Protein AF-A0A4S3JXC4-F1 (afdb_monomer_lite)

Sequence (299 aa):
MAKKTHLLEGNIPDFHPHHIRGPTFRNLLNSYRATVEAAARRKATERIARSSSATSRKTEKPKLTPPSQNKRDCDAEQKVESEVKEFLHLDELRYSSLPDLVKERTASGGAGCGFLEKEELIRLMEWKLATVARDDEADEFPKSTLEKLSRPLRGVGPATASLLLSVGTGSQDPKQEVPFYSDDTFLWLCMEVYPRPRDLMGQETGGKDTIKKNRHSDIFKPNGEINVKYNMQEYRMLWNAVKELQTRLNSAELSDKAVSCADIEKVAFVLRHIDLSGYNEQGESNGSSSRKRKRKDII

Foldseek 3Di:
DDDPDPDDPPPQADLALVPGAPVNLVLLLVLLVQLLLLVLLVVLLVVVVVVVVVVVVPDPDDDDDDDDPVVVVVVSVVSSVVSSVVSVVLVCLLQPVLLVQQVVCLVPPPVSGRDDDPVSQVSLPVVNDDDDDDDDDDDDDPPVQLCVQPPPGPRGFSQNSQSVQQSNPVNDPLSSHGAHPDPLLLCVQVLVDFDHSCVVVVDDPPPPPPPPPPSCVVQAPPVRHGPDPSDPVSSVSSRVRLNVSQCVNQVVDPDPDGDHSVSSVSSSSCRVRVVSSCSVVVVCPVPDDDDDPDDDDDD

Structure (mmCIF, N/CA/C/O backbone):
data_AF-A0A4S3JXC4-F1
#
_entry.id   AF-A0A4S3JXC4-F1
#
loop_
_atom_site.group_PDB
_atom_site.id
_atom_site.type_symbol
_atom_site.label_atom_id
_atom_site.label_alt_id
_atom_site.label_comp_id
_atom_site.label_asym_id
_atom_site.label_entity_id
_atom_site.label_seq_id
_atom_site.pdbx_PDB_ins_code
_atom_site.Cartn_x
_atom_site.Cartn_y
_atom_site.Cartn_z
_atom_site.occupancy
_atom_site.B_iso_or_equiv
_atom_site.auth_seq_id
_atom_site.auth_comp_id
_atom_site.auth_asym_id
_atom_site.auth_atom_id
_atom_site.pdbx_PDB_model_num
ATOM 1 N N . MET A 1 1 ? 8.584 -46.219 -30.261 1.00 35.09 1 MET A N 1
ATOM 2 C CA . MET A 1 1 ? 8.858 -44.998 -29.468 1.00 35.09 1 MET A CA 1
ATOM 3 C C . MET A 1 1 ? 7.578 -44.178 -29.410 1.00 35.09 1 MET A C 1
ATOM 5 O O . MET A 1 1 ? 7.068 -43.828 -30.467 1.00 35.09 1 MET A O 1
ATOM 9 N N . ALA A 1 2 ? 7.009 -43.941 -28.226 1.00 31.17 2 ALA A N 1
ATOM 10 C CA . ALA A 1 2 ? 5.749 -43.205 -28.102 1.00 31.17 2 ALA A CA 1
ATOM 11 C C . ALA A 1 2 ? 5.997 -41.688 -28.108 1.00 31.17 2 ALA A C 1
ATOM 13 O O . ALA A 1 2 ? 6.810 -41.192 -27.329 1.00 31.17 2 ALA A O 1
ATOM 14 N N . LYS A 1 3 ? 5.279 -40.946 -28.960 1.00 35.97 3 LYS A N 1
ATOM 15 C CA . LYS A 1 3 ? 5.249 -39.478 -28.907 1.00 35.97 3 LYS A CA 1
ATOM 16 C C . LYS A 1 3 ? 4.493 -39.068 -27.640 1.00 35.97 3 LYS A C 1
ATOM 18 O O . LYS A 1 3 ? 3.269 -39.173 -27.610 1.00 35.97 3 LYS A O 1
ATOM 23 N N . LYS A 1 4 ? 5.200 -38.641 -26.588 1.00 36.47 4 LYS A N 1
ATOM 24 C CA . LYS A 1 4 ? 4.559 -38.147 -25.361 1.00 36.47 4 LYS A CA 1
ATOM 25 C C . LYS A 1 4 ? 3.849 -36.830 -25.689 1.00 36.47 4 LYS A C 1
ATOM 27 O O . LYS A 1 4 ? 4.497 -35.833 -25.987 1.00 36.47 4 LYS A O 1
ATOM 32 N N . THR A 1 5 ? 2.521 -36.860 -25.698 1.00 34.31 5 THR A N 1
ATOM 33 C CA . THR A 1 5 ? 1.666 -35.721 -26.050 1.00 34.31 5 THR A CA 1
ATOM 34 C C . THR A 1 5 ? 1.894 -34.559 -25.090 1.00 34.31 5 THR A C 1
ATOM 36 O O . THR A 1 5 ? 1.674 -34.709 -23.888 1.00 34.31 5 THR A O 1
ATOM 39 N N . HIS A 1 6 ? 2.302 -33.404 -25.619 1.00 32.66 6 HIS A N 1
ATOM 40 C CA . HIS A 1 6 ? 2.516 -32.181 -24.843 1.00 32.66 6 HIS A CA 1
ATOM 41 C C . HIS A 1 6 ? 1.168 -31.493 -24.564 1.00 32.66 6 HIS A C 1
ATOM 43 O O . HIS A 1 6 ? 0.810 -30.498 -25.187 1.00 32.66 6 HIS A O 1
ATOM 49 N N . LEU A 1 7 ? 0.384 -32.089 -23.666 1.00 33.97 7 LEU A N 1
ATOM 50 C CA . LEU A 1 7 ? -0.915 -31.595 -23.219 1.00 33.97 7 LEU A CA 1
ATOM 51 C C . LEU A 1 7 ? -0.859 -31.296 -21.718 1.00 33.97 7 LEU A C 1
ATOM 53 O O . LEU A 1 7 ? -0.348 -32.107 -20.951 1.00 33.97 7 LEU A O 1
ATOM 57 N N . LEU A 1 8 ? -1.466 -30.170 -21.330 1.00 41.44 8 LEU A N 1
ATOM 58 C CA . LEU A 1 8 ? -1.695 -29.729 -19.947 1.00 41.44 8 LEU A CA 1
ATOM 59 C C . LEU A 1 8 ? -0.452 -29.296 -19.141 1.00 41.44 8 LEU A C 1
ATOM 61 O O . LEU A 1 8 ? -0.209 -29.791 -18.046 1.00 41.44 8 LEU A O 1
ATOM 65 N N . GLU A 1 9 ? 0.226 -28.247 -19.608 1.00 40.12 9 GLU A N 1
ATOM 66 C CA . GLU A 1 9 ? 0.745 -27.217 -18.693 1.00 40.12 9 GLU A CA 1
ATOM 67 C C . GLU A 1 9 ? -0.020 -25.914 -18.955 1.00 40.12 9 GLU A C 1
ATOM 69 O O . GLU A 1 9 ? 0.346 -25.106 -19.807 1.00 40.12 9 GLU A O 1
ATOM 74 N N . GLY A 1 10 ? -1.135 -25.723 -18.241 1.00 47.50 10 GLY A N 1
ATOM 75 C CA . GLY A 1 10 ? -1.723 -24.389 -18.107 1.00 47.50 10 GLY A CA 1
ATOM 76 C C . GLY A 1 10 ? -0.720 -23.509 -17.364 1.00 47.50 10 GLY A C 1
ATOM 77 O O . GLY A 1 10 ? -0.165 -23.960 -16.367 1.00 47.50 10 GLY A O 1
ATOM 78 N N . ASN A 1 11 ? -0.437 -22.304 -17.869 1.00 62.25 11 ASN A N 1
ATOM 79 C CA . ASN A 1 11 ? 0.692 -21.482 -17.418 1.00 62.25 11 ASN A CA 1
ATOM 80 C C . ASN A 1 11 ? 0.570 -21.098 -15.930 1.00 62.25 11 ASN A C 1
ATOM 82 O O . ASN A 1 11 ? -0.048 -20.089 -15.584 1.00 62.25 11 ASN A O 1
ATOM 86 N N . ILE A 1 12 ? 1.186 -21.912 -15.070 1.00 69.12 12 ILE A N 1
ATOM 87 C CA . ILE A 1 12 ? 1.196 -21.754 -13.618 1.00 69.12 12 ILE A CA 1
ATOM 88 C C . ILE A 1 12 ? 1.861 -20.406 -13.274 1.00 69.12 12 ILE A C 1
ATOM 90 O O . ILE A 1 12 ? 3.005 -20.182 -13.678 1.00 69.12 12 ILE A O 1
ATOM 94 N N . PRO A 1 13 ? 1.178 -19.488 -12.565 1.00 80.50 13 PRO A N 1
ATOM 95 C CA . PRO A 1 13 ? 1.718 -18.161 -12.294 1.00 80.50 13 PRO A CA 1
ATOM 96 C C . PRO A 1 13 ? 2.823 -18.222 -11.232 1.00 80.50 13 PRO A C 1
ATOM 98 O O . PRO A 1 13 ? 2.579 -18.643 -10.105 1.00 80.50 13 PRO A O 1
ATOM 101 N N . ASP A 1 14 ? 4.033 -17.774 -11.573 1.00 88.00 14 ASP A N 1
ATOM 102 C CA . ASP A 1 14 ? 5.083 -17.525 -10.581 1.00 88.00 14 ASP A CA 1
ATOM 103 C C . ASP A 1 14 ? 4.914 -16.117 -9.984 1.00 88.00 14 ASP A C 1
ATOM 105 O O . ASP A 1 14 ? 4.813 -15.122 -10.710 1.00 88.00 14 ASP A O 1
ATOM 109 N N . PHE A 1 15 ? 4.879 -16.051 -8.654 1.00 91.50 15 PHE A N 1
ATOM 110 C CA . PHE A 1 15 ? 4.729 -14.827 -7.868 1.00 91.50 15 PHE A CA 1
ATOM 111 C C . PHE A 1 15 ? 6.044 -14.377 -7.204 1.00 91.50 15 PHE A C 1
ATOM 113 O O . PHE A 1 15 ? 6.052 -13.380 -6.482 1.00 91.50 15 PHE A O 1
ATOM 120 N N . HIS A 1 16 ? 7.163 -15.071 -7.442 1.00 90.62 16 HIS A N 1
ATOM 121 C CA . HIS A 1 16 ? 8.476 -14.688 -6.919 1.00 90.62 16 HIS A CA 1
ATOM 122 C C . HIS A 1 16 ? 8.876 -13.282 -7.410 1.00 90.62 16 HIS A C 1
ATOM 124 O O . HIS A 1 16 ? 8.842 -13.040 -8.621 1.00 90.62 16 HIS A O 1
ATOM 130 N N . PRO A 1 17 ? 9.324 -12.363 -6.527 1.00 90.94 17 PRO A N 1
ATOM 131 C CA . PRO A 1 17 ? 9.681 -10.987 -6.895 1.00 90.94 17 PRO A CA 1
ATOM 132 C C . PRO A 1 17 ? 10.579 -10.810 -8.134 1.00 90.94 17 PRO A C 1
ATOM 134 O O . PRO A 1 17 ? 10.331 -9.906 -8.931 1.00 90.94 17 PRO A O 1
ATOM 137 N N . HIS A 1 18 ? 11.568 -11.680 -8.369 1.00 90.00 18 HIS A N 1
ATOM 138 C CA . HIS A 1 18 ? 12.441 -11.580 -9.550 1.00 90.00 18 HIS A CA 1
ATOM 139 C C . HIS A 1 18 ? 11.854 -12.238 -10.819 1.00 90.00 18 HIS A C 1
ATOM 141 O O . HIS A 1 18 ? 12.262 -11.888 -11.924 1.00 90.00 18 HIS A O 1
ATOM 147 N N . HIS A 1 19 ? 10.886 -13.158 -10.695 1.00 89.88 19 HIS A N 1
ATOM 148 C CA . HIS A 1 19 ? 10.321 -13.913 -11.828 1.00 89.88 19 HIS A CA 1
ATOM 149 C C . HIS A 1 19 ? 8.940 -13.431 -12.284 1.00 89.88 19 HIS A C 1
ATOM 151 O O . HIS A 1 19 ? 8.568 -13.671 -13.437 1.00 89.88 19 HIS A O 1
ATOM 157 N N . ILE A 1 20 ? 8.172 -12.772 -11.406 1.00 91.31 20 ILE A N 1
ATOM 158 C CA . ILE A 1 20 ? 6.806 -12.338 -11.712 1.00 91.31 20 ILE A CA 1
ATOM 159 C C . ILE A 1 20 ? 6.795 -11.478 -12.983 1.00 91.31 20 ILE A C 1
ATOM 161 O O . ILE A 1 20 ? 7.540 -10.498 -13.115 1.00 91.31 20 ILE A O 1
ATOM 165 N N . ARG A 1 21 ? 5.971 -11.889 -13.949 1.00 90.19 21 ARG A N 1
ATOM 166 C CA . ARG A 1 21 ? 5.847 -11.250 -15.264 1.00 90.19 21 ARG A CA 1
ATOM 167 C C . ARG A 1 21 ? 4.760 -10.179 -15.217 1.00 90.19 21 ARG A C 1
ATOM 169 O O . ARG A 1 21 ? 3.767 -10.343 -14.509 1.00 90.19 21 ARG A O 1
ATOM 176 N N . GLY A 1 22 ? 4.905 -9.120 -16.006 1.00 89.00 22 GLY A N 1
ATOM 177 C CA . GLY A 1 22 ? 3.942 -8.016 -16.035 1.00 89.00 22 GLY A CA 1
ATOM 178 C C . GLY A 1 22 ? 2.483 -8.399 -16.348 1.00 89.00 22 GLY A C 1
ATOM 179 O O . GLY A 1 22 ? 1.590 -7.808 -15.740 1.00 89.00 22 GLY A O 1
ATOM 180 N N . PRO A 1 23 ? 2.169 -9.431 -17.163 1.00 88.94 23 PRO A N 1
ATOM 181 C CA . PRO A 1 23 ? 0.795 -9.925 -17.296 1.00 88.94 23 PRO A CA 1
ATOM 182 C C . PRO A 1 23 ? 0.251 -10.536 -15.993 1.00 88.94 23 PRO A C 1
ATOM 184 O O . PRO A 1 23 ? -0.866 -10.231 -15.584 1.00 88.94 23 PRO A O 1
ATOM 187 N N . THR A 1 24 ? 1.058 -11.333 -15.283 1.00 90.62 24 THR A N 1
ATOM 188 C CA . THR A 1 24 ? 0.709 -11.887 -13.960 1.00 90.62 24 THR A CA 1
ATOM 189 C C . THR A 1 24 ? 0.484 -10.766 -12.943 1.00 90.62 24 THR A C 1
ATOM 191 O O . THR A 1 24 ? -0.511 -10.787 -12.219 1.00 90.62 24 THR A O 1
ATOM 194 N N . PHE A 1 25 ? 1.371 -9.766 -12.938 1.00 93.00 25 PHE A N 1
ATOM 195 C CA . PHE A 1 25 ? 1.298 -8.581 -12.083 1.00 93.00 25 PHE A CA 1
ATOM 196 C C . PHE A 1 25 ? 0.029 -7.750 -12.349 1.00 93.00 25 PHE A C 1
ATOM 198 O O . PHE A 1 25 ? -0.700 -7.446 -11.407 1.00 93.00 25 PHE A O 1
ATOM 205 N N . ARG A 1 26 ? -0.302 -7.452 -13.617 1.00 91.69 26 ARG A N 1
ATOM 206 C CA . ARG A 1 26 ? -1.547 -6.746 -13.981 1.00 91.69 26 ARG A CA 1
ATOM 207 C C . ARG A 1 26 ? -2.799 -7.519 -13.575 1.00 91.69 26 ARG A C 1
ATOM 209 O O . ARG A 1 26 ? -3.730 -6.912 -13.064 1.00 91.69 26 ARG A O 1
ATOM 216 N N . ASN A 1 27 ? -2.828 -8.841 -13.742 1.00 91.56 27 ASN A N 1
ATOM 217 C CA . ASN A 1 27 ? -3.993 -9.643 -13.349 1.00 91.56 27 ASN A CA 1
ATOM 218 C C . ASN A 1 27 ? -4.225 -9.615 -11.822 1.00 91.56 27 ASN A C 1
ATOM 220 O O . ASN A 1 27 ? -5.371 -9.552 -11.370 1.00 91.56 27 ASN A O 1
ATOM 224 N N . LEU A 1 28 ? -3.150 -9.604 -11.023 1.00 93.25 28 LEU A N 1
ATOM 225 C CA . LEU A 1 28 ? -3.238 -9.405 -9.570 1.00 93.25 28 LEU A CA 1
ATOM 226 C C . LEU A 1 28 ? -3.723 -7.986 -9.244 1.00 93.25 28 LEU A C 1
ATOM 228 O O . LEU A 1 28 ? -4.665 -7.829 -8.472 1.00 93.25 28 LEU A O 1
ATOM 232 N N . LEU A 1 29 ? -3.152 -6.961 -9.885 1.00 93.19 29 LEU A N 1
ATOM 233 C CA . LEU A 1 29 ? -3.538 -5.557 -9.702 1.00 93.19 29 LEU A CA 1
ATOM 234 C C . LEU A 1 29 ? -5.020 -5.309 -10.040 1.00 93.19 29 LEU A C 1
ATOM 236 O O . LEU A 1 29 ? -5.712 -4.621 -9.295 1.00 93.19 29 LEU A O 1
ATOM 240 N N . ASN A 1 30 ? -5.538 -5.932 -11.101 1.00 93.31 30 ASN A N 1
ATOM 241 C CA . ASN A 1 30 ? -6.957 -5.878 -11.471 1.00 93.31 30 ASN A CA 1
ATOM 242 C C . ASN A 1 30 ? -7.867 -6.526 -10.410 1.00 93.31 30 ASN A C 1
ATOM 244 O O . ASN A 1 30 ? -8.996 -6.082 -10.209 1.00 93.31 30 ASN A O 1
ATOM 248 N N . SER A 1 31 ? -7.371 -7.538 -9.691 1.00 93.06 31 SER A N 1
ATOM 249 C CA . SER A 1 31 ? -8.102 -8.200 -8.599 1.00 93.06 31 SER A CA 1
ATOM 250 C C . SER A 1 31 ? -8.105 -7.383 -7.293 1.00 93.06 31 SER A C 1
ATOM 252 O O . SER A 1 31 ? -8.845 -7.716 -6.365 1.00 93.06 31 SER A O 1
ATOM 254 N N . TYR A 1 32 ? -7.326 -6.295 -7.203 1.00 94.06 32 TYR A N 1
ATOM 255 C CA . TYR A 1 32 ? -7.153 -5.503 -5.978 1.00 94.06 32 TYR A CA 1
ATOM 256 C C . TYR A 1 32 ? -8.473 -5.025 -5.364 1.00 94.06 32 TYR A C 1
ATOM 258 O O . TYR A 1 32 ? -8.739 -5.320 -4.201 1.00 94.06 32 TYR A O 1
ATOM 266 N N . ARG A 1 33 ? -9.336 -4.355 -6.143 1.00 92.25 33 ARG A N 1
ATOM 267 C CA . ARG A 1 33 ? -10.588 -3.763 -5.631 1.00 92.25 33 ARG A CA 1
ATOM 268 C C . ARG A 1 33 ? -11.511 -4.810 -4.995 1.00 92.25 33 ARG A C 1
ATOM 270 O O . ARG A 1 33 ? -12.007 -4.594 -3.893 1.00 92.25 33 ARG A O 1
ATOM 277 N N . ALA A 1 34 ? -11.686 -5.955 -5.658 1.00 93.00 34 ALA A N 1
ATOM 278 C CA . ALA A 1 34 ? -12.479 -7.070 -5.137 1.00 93.00 34 ALA A CA 1
ATOM 279 C C . ALA A 1 34 ? -11.844 -7.679 -3.874 1.00 93.00 34 ALA A C 1
ATOM 281 O O . ALA A 1 34 ? -12.541 -7.956 -2.899 1.00 93.00 34 ALA A O 1
ATOM 282 N N . THR A 1 35 ? -10.513 -7.814 -3.858 1.00 92.94 35 THR A N 1
ATOM 283 C CA . THR A 1 35 ? -9.772 -8.336 -2.700 1.00 92.94 35 THR A CA 1
ATOM 284 C C . THR A 1 35 ? -9.920 -7.432 -1.473 1.00 92.94 35 THR A C 1
ATOM 286 O O . THR A 1 35 ? -10.142 -7.929 -0.370 1.00 92.94 35 THR A O 1
ATOM 289 N N . VAL A 1 36 ? -9.828 -6.108 -1.650 1.00 92.00 36 VAL A N 1
ATOM 290 C CA . VAL A 1 36 ? -10.012 -5.123 -0.570 1.00 92.00 36 VAL A CA 1
ATOM 291 C C . VAL A 1 36 ? -11.427 -5.187 -0.007 1.00 92.00 36 VAL A C 1
ATOM 293 O O . VAL A 1 36 ? -11.591 -5.269 1.210 1.00 92.00 36 VAL A O 1
ATOM 296 N N . GLU A 1 37 ? -12.447 -5.205 -0.868 1.00 91.12 37 GLU A N 1
ATOM 297 C CA . GLU A 1 37 ? -13.840 -5.300 -0.429 1.00 91.12 37 GLU A CA 1
ATOM 298 C C . GLU A 1 37 ? -14.099 -6.602 0.347 1.00 91.12 37 GLU A C 1
ATOM 300 O O . GLU A 1 37 ? -14.643 -6.570 1.453 1.00 91.12 37 GLU A O 1
ATOM 305 N N . ALA A 1 38 ? -13.648 -7.747 -0.174 1.00 91.19 38 ALA A N 1
ATOM 306 C CA . ALA A 1 38 ? -13.790 -9.038 0.493 1.00 91.19 38 ALA A CA 1
ATOM 307 C C . ALA A 1 38 ? -13.037 -9.089 1.839 1.00 91.19 38 ALA A C 1
ATOM 309 O O . ALA A 1 38 ? -13.571 -9.595 2.832 1.00 91.19 38 ALA A O 1
ATOM 310 N N . ALA A 1 39 ? -11.827 -8.522 1.914 1.00 90.69 39 ALA A N 1
ATOM 311 C CA . ALA A 1 39 ? -11.046 -8.439 3.149 1.00 90.69 39 ALA A CA 1
ATOM 312 C C . ALA A 1 39 ? -11.709 -7.525 4.195 1.00 90.69 39 ALA A C 1
ATOM 314 O O . ALA A 1 39 ? -11.766 -7.881 5.377 1.00 90.69 39 ALA A O 1
ATOM 315 N N . ALA A 1 40 ? -12.269 -6.388 3.771 1.00 88.56 40 ALA A N 1
ATOM 316 C CA . ALA A 1 40 ? -13.043 -5.497 4.630 1.00 88.56 40 ALA A CA 1
ATOM 317 C C . ALA A 1 40 ? -14.320 -6.188 5.145 1.00 88.56 40 ALA A C 1
ATOM 319 O O . ALA A 1 40 ? -14.560 -6.194 6.356 1.00 88.56 40 ALA A O 1
ATOM 320 N N . ARG A 1 41 ? -15.082 -6.860 4.264 1.00 88.06 41 ARG A N 1
ATOM 321 C CA . ARG A 1 41 ? -16.286 -7.637 4.622 1.00 88.06 41 ARG A CA 1
ATOM 322 C C . ARG A 1 41 ? -15.960 -8.729 5.647 1.00 88.06 41 ARG A C 1
ATOM 324 O O . ARG A 1 41 ? -16.652 -8.827 6.665 1.00 88.06 41 ARG A O 1
ATOM 331 N N . ARG A 1 42 ? -14.872 -9.491 5.450 1.00 88.88 42 ARG A N 1
ATOM 332 C CA . ARG A 1 42 ? -14.376 -10.491 6.421 1.00 88.88 42 ARG A CA 1
ATOM 333 C C . ARG A 1 42 ? -14.071 -9.848 7.779 1.00 88.88 42 ARG A C 1
ATOM 335 O O . ARG A 1 42 ? -14.623 -10.265 8.797 1.00 88.88 42 ARG A O 1
ATOM 342 N N . LYS A 1 43 ? -13.260 -8.787 7.794 1.00 86.88 43 LYS A N 1
ATOM 343 C CA . LYS A 1 43 ? -12.806 -8.095 9.013 1.00 86.88 43 LYS A CA 1
ATOM 344 C C . LYS A 1 43 ? -13.956 -7.476 9.820 1.00 86.88 43 LYS A C 1
ATOM 346 O O . LYS A 1 43 ? -13.973 -7.607 11.046 1.00 86.88 43 LYS A O 1
ATOM 351 N N . ALA A 1 44 ? -14.926 -6.845 9.154 1.00 83.44 44 ALA A N 1
ATOM 352 C CA . ALA A 1 44 ? -16.123 -6.289 9.789 1.00 83.44 44 ALA A CA 1
ATOM 353 C C . ALA A 1 44 ? -17.019 -7.397 10.376 1.00 83.44 44 ALA A C 1
ATOM 355 O O . ALA A 1 44 ? -17.421 -7.323 11.539 1.00 83.44 44 ALA A O 1
ATOM 356 N N . THR A 1 45 ? -17.243 -8.482 9.627 1.00 86.25 45 THR A N 1
ATOM 357 C CA . THR A 1 45 ? -18.019 -9.647 10.093 1.00 86.25 45 THR A CA 1
ATOM 358 C C . THR A 1 45 ? -17.387 -10.284 11.338 1.00 86.25 45 THR A C 1
ATOM 360 O O . THR A 1 45 ? -18.061 -10.492 12.349 1.00 86.25 45 THR A O 1
ATOM 363 N N . GLU A 1 46 ? -16.069 -10.509 11.332 1.00 85.44 46 GLU A N 1
ATOM 364 C CA . GLU A 1 46 ? -15.321 -11.013 12.493 1.00 85.44 46 GLU A CA 1
ATOM 365 C C . GLU A 1 46 ? -15.365 -10.066 13.701 1.00 85.44 46 GLU A C 1
ATOM 367 O O . GLU A 1 46 ? -15.341 -10.517 14.851 1.00 85.44 46 GLU A O 1
ATOM 372 N N . ARG A 1 47 ? -15.376 -8.745 13.477 1.00 83.88 47 ARG A N 1
ATOM 373 C CA . ARG A 1 47 ? -15.497 -7.736 14.541 1.00 83.88 47 ARG A CA 1
ATOM 374 C C . ARG A 1 47 ? -16.878 -7.802 15.189 1.00 83.88 47 ARG A C 1
ATOM 376 O O . ARG A 1 47 ? -16.975 -7.830 16.418 1.00 83.88 47 ARG A O 1
ATOM 383 N N . ILE A 1 48 ? -17.933 -7.889 14.380 1.00 81.12 48 ILE A N 1
ATOM 384 C CA . ILE A 1 48 ? -19.318 -7.994 14.848 1.00 81.12 48 ILE A CA 1
ATOM 385 C C . ILE A 1 48 ? -19.525 -9.311 15.613 1.00 81.12 48 ILE A C 1
ATOM 387 O O . ILE A 1 48 ? -20.001 -9.272 16.749 1.00 81.12 48 ILE A O 1
ATOM 391 N N . ALA A 1 49 ? -19.056 -10.447 15.084 1.00 81.31 49 ALA A N 1
ATOM 392 C CA . ALA A 1 49 ? -19.125 -11.754 15.751 1.00 81.31 49 ALA A CA 1
ATOM 393 C C . ALA A 1 49 ? -18.369 -11.803 17.099 1.00 81.31 49 ALA A C 1
ATOM 395 O O . ALA A 1 49 ? -18.835 -12.410 18.069 1.00 81.31 49 ALA A O 1
ATOM 396 N N . ARG A 1 50 ? -17.222 -11.118 17.209 1.00 81.19 50 ARG A N 1
ATOM 397 C CA . ARG A 1 50 ? -16.516 -10.945 18.493 1.00 81.19 50 ARG A CA 1
ATOM 398 C C . ARG A 1 50 ? -17.286 -10.045 19.465 1.00 81.19 50 ARG A C 1
ATOM 400 O O . ARG A 1 50 ? -17.313 -10.330 20.658 1.00 81.19 50 ARG A O 1
ATOM 407 N N . SER A 1 51 ? -17.946 -8.992 18.978 1.00 76.12 51 SER A N 1
ATOM 408 C CA . SER A 1 51 ? -18.736 -8.089 19.830 1.00 76.12 51 SER A CA 1
ATOM 409 C C . SER A 1 51 ? -20.011 -8.738 20.396 1.00 76.12 51 SER A C 1
ATOM 411 O O . SER A 1 51 ? -20.346 -8.523 21.565 1.00 76.12 51 SER A O 1
ATOM 413 N N . SER A 1 52 ? -20.685 -9.597 19.621 1.00 73.56 52 SER A N 1
ATOM 414 C CA . SER A 1 52 ? -21.871 -10.324 20.088 1.00 73.56 52 SER A CA 1
ATOM 415 C C . SER A 1 52 ? -21.499 -11.376 21.139 1.00 73.56 52 SER A C 1
ATOM 417 O O . SER A 1 52 ? -22.051 -11.366 22.240 1.00 73.56 52 SER A O 1
ATOM 419 N N . SER A 1 53 ? -20.490 -12.206 20.858 1.00 67.06 53 SER A N 1
ATOM 420 C CA . SER A 1 53 ? -20.012 -13.251 21.778 1.00 67.06 53 SER A CA 1
ATOM 421 C C . SER A 1 53 ? -19.376 -12.710 23.069 1.00 67.06 53 SER A C 1
ATOM 423 O O . SER A 1 53 ? -19.484 -13.353 24.116 1.00 67.06 53 SER A O 1
ATOM 425 N N . ALA A 1 54 ? -18.776 -11.513 23.047 1.00 62.69 54 ALA A N 1
ATOM 426 C CA . ALA A 1 54 ? -18.317 -10.827 24.258 1.00 62.69 54 ALA A CA 1
ATOM 427 C C . ALA A 1 54 ? -19.483 -10.387 25.164 1.00 62.69 54 ALA A C 1
ATOM 429 O O . ALA A 1 54 ? -19.398 -10.519 26.386 1.00 62.69 54 ALA A O 1
ATOM 430 N N . THR A 1 55 ? -20.583 -9.908 24.573 1.00 57.97 55 THR A N 1
ATOM 431 C CA . THR A 1 55 ? -21.789 -9.487 25.308 1.00 57.97 55 THR A CA 1
ATOM 432 C C . THR A 1 55 ? -22.468 -10.677 25.995 1.00 57.97 55 THR A C 1
ATOM 434 O O . THR A 1 55 ? -22.822 -10.588 27.171 1.00 57.97 55 THR A O 1
ATOM 437 N N . SER A 1 56 ? -22.562 -11.829 25.317 1.00 56.50 56 SER A N 1
ATOM 438 C CA . SER A 1 56 ? -23.175 -13.056 25.856 1.00 56.50 56 SER A CA 1
ATOM 439 C C . SER A 1 56 ? -22.557 -13.550 27.171 1.00 56.50 56 SER A C 1
ATOM 441 O O . SER A 1 56 ? -23.242 -14.194 27.957 1.00 56.50 56 SER A O 1
ATOM 443 N N . ARG A 1 57 ? -21.278 -13.249 27.439 1.00 57.41 57 ARG A N 1
ATOM 444 C CA . ARG A 1 57 ? -20.557 -13.708 28.642 1.00 57.41 57 ARG A CA 1
ATOM 445 C C . ARG A 1 57 ? -20.802 -12.863 29.902 1.00 57.41 57 ARG A C 1
ATOM 447 O O . ARG A 1 57 ? -20.205 -13.163 30.931 1.00 57.41 57 ARG A O 1
ATOM 454 N N . LYS A 1 58 ? -21.614 -11.796 29.842 1.00 52.84 58 LYS A N 1
ATOM 455 C CA . LYS A 1 58 ? -21.774 -10.836 30.958 1.00 52.84 58 LYS A CA 1
ATOM 456 C C . LYS A 1 58 ? -23.151 -10.783 31.628 1.00 52.84 58 LYS A C 1
ATOM 458 O O . LYS A 1 58 ? -23.271 -10.091 32.636 1.00 52.84 58 LYS A O 1
ATOM 463 N N . THR A 1 59 ? -24.176 -11.474 31.122 1.00 49.09 59 THR A N 1
ATOM 464 C CA . THR A 1 59 ? -25.555 -11.325 31.637 1.00 49.09 59 THR A CA 1
ATOM 465 C C . THR A 1 59 ? -26.366 -12.624 31.644 1.00 49.09 59 THR A C 1
ATOM 467 O O . THR A 1 59 ? -27.141 -12.885 30.725 1.00 49.09 59 THR A O 1
ATOM 470 N N . GLU A 1 60 ? -26.284 -13.391 32.733 1.00 48.09 60 GLU A N 1
ATOM 471 C CA . GLU A 1 60 ? -27.279 -14.423 33.062 1.00 48.09 60 GLU A CA 1
ATOM 472 C C . GLU A 1 60 ? -28.475 -13.818 33.821 1.00 48.09 60 GLU A C 1
ATOM 474 O O . GLU A 1 60 ? -28.555 -13.895 35.046 1.00 48.09 60 GLU A O 1
ATOM 479 N N . LYS A 1 61 ? -29.433 -13.212 33.103 1.00 46.09 61 LYS A N 1
ATOM 480 C CA . LYS A 1 61 ? -30.808 -12.999 33.603 1.00 46.09 61 LYS A CA 1
ATOM 481 C C . LYS A 1 61 ? -31.835 -13.160 32.466 1.00 46.09 61 LYS A C 1
ATOM 483 O O . LYS A 1 61 ? -31.621 -12.593 31.397 1.00 46.09 61 LYS A O 1
ATOM 488 N N . PRO A 1 62 ? -32.939 -13.909 32.664 1.00 57.72 62 PRO A N 1
ATOM 489 C CA . PRO A 1 62 ? -33.931 -14.171 31.618 1.00 57.72 62 PRO A CA 1
ATOM 490 C C . PRO A 1 62 ? -35.049 -13.111 31.549 1.00 57.72 62 PRO A C 1
ATOM 492 O O . PRO A 1 62 ? -35.382 -12.516 32.574 1.00 57.72 62 PRO A O 1
ATOM 495 N N . LYS A 1 63 ? -35.695 -13.019 30.364 1.00 43.81 63 LYS A N 1
ATOM 496 C CA . LYS A 1 63 ? -36.790 -12.117 29.890 1.00 43.81 63 LYS A CA 1
ATOM 497 C C . LYS A 1 63 ? -36.294 -10.980 28.972 1.00 43.81 63 LYS A C 1
ATOM 499 O O . LYS A 1 63 ? -35.277 -10.375 29.271 1.00 43.81 63 LYS A O 1
ATOM 504 N N . LEU A 1 64 ? -36.956 -10.625 27.859 1.00 48.25 64 LEU A N 1
ATOM 505 C CA . LEU A 1 64 ? -38.180 -11.135 27.194 1.00 48.25 64 LEU A CA 1
ATOM 506 C C . LEU A 1 64 ? -37.921 -11.440 25.695 1.00 48.25 64 LEU A C 1
ATOM 508 O O . LEU A 1 64 ? -36.835 -11.172 25.195 1.00 48.25 64 LEU A O 1
ATOM 512 N N . THR A 1 65 ? -38.924 -12.024 25.020 1.00 55.47 65 THR A N 1
ATOM 513 C CA . THR A 1 65 ? -39.073 -12.246 23.556 1.00 55.47 65 THR A CA 1
ATOM 514 C C . THR A 1 65 ? -37.929 -11.745 22.650 1.00 55.47 65 THR A C 1
ATOM 516 O O . THR A 1 65 ? -37.823 -10.535 22.429 1.00 55.47 65 THR A O 1
ATOM 519 N N . PRO A 1 66 ? -37.120 -12.647 22.053 1.00 51.97 66 PRO A N 1
ATOM 520 C CA . PRO A 1 66 ? -36.058 -12.264 21.124 1.00 51.97 66 PRO A CA 1
ATOM 521 C C . PRO A 1 66 ? -36.593 -11.541 19.876 1.00 51.97 66 PRO A C 1
ATOM 523 O O . PRO A 1 66 ? -37.634 -11.938 19.348 1.00 51.97 66 PRO A O 1
ATOM 526 N N . PRO A 1 67 ? -35.855 -10.564 19.314 1.00 52.22 67 PRO A N 1
ATOM 527 C CA . PRO A 1 67 ? -36.136 -10.065 17.972 1.00 52.22 67 PRO A CA 1
ATOM 528 C C . PRO A 1 67 ? -36.013 -11.198 16.945 1.00 52.22 67 PRO A C 1
ATOM 530 O O . PRO A 1 67 ? -35.092 -12.021 17.042 1.00 52.22 67 PRO A O 1
ATOM 533 N N . SER A 1 68 ? -36.900 -11.219 15.944 1.00 60.34 68 SER A N 1
ATOM 534 C CA . SER A 1 68 ? -36.835 -12.177 14.829 1.00 60.34 68 SER A CA 1
ATOM 535 C C . SER A 1 68 ? -35.436 -12.192 14.202 1.00 60.34 68 SER A C 1
ATOM 537 O O . SER A 1 68 ? -34.819 -11.133 14.059 1.00 60.34 68 SER A O 1
ATOM 539 N N . GLN A 1 69 ? -34.925 -13.383 13.872 1.00 63.25 69 GLN A N 1
ATOM 540 C CA . GLN A 1 69 ? -33.542 -13.577 13.410 1.00 63.25 69 GLN A CA 1
ATOM 541 C C . GLN A 1 69 ? -33.245 -12.694 12.195 1.00 63.25 69 GLN A C 1
ATOM 543 O O . GLN A 1 69 ? -32.385 -11.825 12.295 1.00 63.25 69 GLN A O 1
ATOM 548 N N . ASN A 1 70 ? -34.103 -12.755 11.170 1.00 63.62 70 ASN A N 1
ATOM 549 C CA . ASN A 1 70 ? -34.013 -11.953 9.947 1.00 63.62 70 ASN A CA 1
ATOM 550 C C . ASN A 1 70 ? -33.804 -10.447 10.194 1.00 63.62 70 ASN A C 1
ATOM 552 O O . ASN A 1 70 ? -33.164 -9.787 9.381 1.00 63.62 70 ASN A O 1
ATOM 556 N N . LYS A 1 71 ? -34.337 -9.880 11.292 1.00 67.88 71 LYS A N 1
ATOM 557 C CA . LYS A 1 71 ? -34.094 -8.469 11.620 1.00 67.88 71 LYS A CA 1
ATOM 558 C C . LYS A 1 71 ? -32.679 -8.253 12.161 1.00 67.88 71 LYS A C 1
ATOM 560 O O . LYS A 1 71 ? -32.001 -7.350 11.697 1.00 67.88 71 LYS A O 1
ATOM 565 N N . ARG A 1 72 ? -32.222 -9.091 13.097 1.00 65.62 72 ARG A N 1
ATOM 566 C CA . ARG A 1 72 ? -30.855 -9.015 13.648 1.00 65.62 72 ARG A CA 1
ATOM 567 C C . ARG A 1 72 ? -29.792 -9.262 12.583 1.00 65.62 72 ARG A C 1
ATOM 569 O O . ARG A 1 72 ? -28.752 -8.614 12.618 1.00 65.62 72 ARG A O 1
ATOM 576 N N . ASP A 1 73 ? -30.074 -10.163 11.650 1.00 71.69 73 ASP A N 1
ATOM 577 C CA . ASP A 1 73 ? -29.173 -10.490 10.549 1.00 71.69 73 ASP A CA 1
ATOM 578 C C . ASP A 1 73 ? -29.086 -9.307 9.559 1.00 71.69 73 ASP A C 1
ATOM 580 O O . ASP A 1 73 ? -27.987 -8.878 9.218 1.00 71.69 73 ASP A O 1
ATOM 584 N N . CYS A 1 74 ? -30.220 -8.680 9.217 1.00 76.69 74 CYS A N 1
ATOM 585 C CA . CYS A 1 74 ? -30.275 -7.468 8.385 1.00 76.69 74 CYS A CA 1
ATOM 586 C C . CYS A 1 74 ? -29.627 -6.235 9.054 1.00 76.69 74 CYS A C 1
ATOM 588 O O . CYS A 1 74 ? -28.873 -5.505 8.410 1.00 76.69 74 CYS A O 1
ATOM 590 N N . ASP A 1 75 ? -29.868 -6.016 10.354 1.00 79.75 75 ASP A N 1
ATOM 591 C CA . ASP A 1 75 ? -29.238 -4.938 11.132 1.00 79.75 75 ASP A CA 1
ATOM 592 C C . ASP A 1 75 ? -27.698 -5.127 11.198 1.00 79.75 75 ASP A C 1
ATOM 594 O O . ASP A 1 75 ? -26.940 -4.154 11.211 1.00 79.75 75 ASP A O 1
ATOM 598 N N . ALA A 1 76 ? -27.212 -6.377 11.210 1.00 82.50 76 ALA A N 1
ATOM 599 C CA . ALA A 1 76 ? -25.785 -6.703 11.173 1.00 82.50 76 ALA A CA 1
ATOM 600 C C . ALA A 1 76 ? -25.170 -6.559 9.768 1.00 82.50 76 ALA A C 1
ATOM 602 O O . ALA A 1 76 ? -24.060 -6.041 9.645 1.00 82.50 76 ALA A O 1
ATOM 603 N N . GLU A 1 77 ? -25.880 -6.973 8.718 1.00 86.75 77 GLU A N 1
ATOM 604 C CA . GLU A 1 77 ? -25.446 -6.861 7.319 1.00 86.75 77 GLU A CA 1
ATOM 605 C C . GLU A 1 77 ? -25.306 -5.394 6.884 1.00 86.75 77 GLU A C 1
ATOM 607 O O . GLU A 1 77 ? -24.259 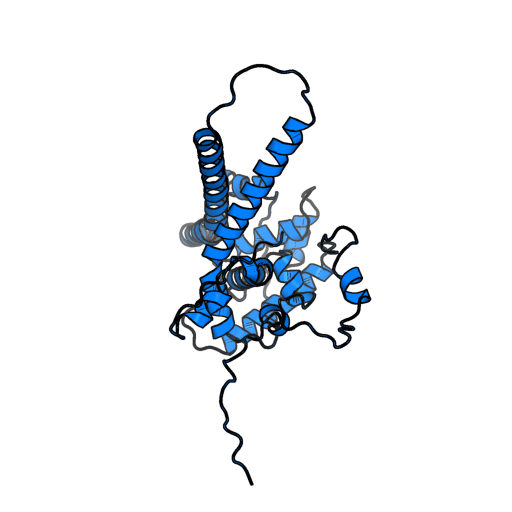-5.005 6.367 1.00 86.75 77 GLU A O 1
ATOM 612 N N . GLN A 1 78 ? -26.284 -4.541 7.217 1.00 88.19 78 GLN A N 1
ATOM 613 C CA . GLN A 1 78 ? -26.183 -3.087 7.017 1.00 88.19 78 GLN A CA 1
ATOM 614 C C . GLN A 1 78 ? -24.960 -2.489 7.724 1.00 88.19 78 GLN A C 1
ATOM 616 O O . GLN A 1 78 ? -24.300 -1.594 7.190 1.00 88.19 78 GLN A O 1
ATOM 621 N N . LYS A 1 79 ? -24.620 -2.996 8.917 1.00 82.44 79 LYS A N 1
ATOM 622 C CA . LYS A 1 79 ? -23.428 -2.549 9.636 1.00 82.44 79 LYS A CA 1
ATOM 623 C C . LYS A 1 79 ? -22.136 -2.989 8.938 1.00 82.44 79 LYS A C 1
ATOM 625 O O . LYS A 1 79 ? -21.235 -2.160 8.811 1.00 82.44 79 LYS A O 1
ATOM 630 N N . VAL A 1 80 ? -22.049 -4.234 8.455 1.00 85.56 80 VAL A N 1
ATOM 631 C CA . VAL A 1 80 ? -20.915 -4.695 7.627 1.00 85.56 80 VAL A CA 1
ATOM 632 C C . VAL A 1 80 ? -20.754 -3.790 6.407 1.00 85.56 80 VAL A C 1
ATOM 634 O O . VAL A 1 80 ? -19.657 -3.289 6.184 1.00 85.56 80 VAL A O 1
ATOM 637 N N . GLU A 1 81 ? -21.836 -3.513 5.675 1.00 88.62 81 GLU A N 1
ATOM 638 C CA . GLU A 1 81 ? -21.810 -2.629 4.503 1.00 88.62 81 GLU A CA 1
ATOM 639 C C . GLU A 1 81 ? -21.302 -1.221 4.853 1.00 88.62 81 GLU A C 1
ATOM 641 O O . GLU A 1 81 ? -20.500 -0.649 4.117 1.00 88.62 81 GLU A O 1
ATOM 646 N N . SER A 1 82 ? -21.702 -0.674 6.009 1.00 82.06 82 SER A N 1
ATOM 647 C CA . SER A 1 82 ? -21.237 0.643 6.463 1.00 82.06 82 SER A CA 1
ATOM 648 C C . SER A 1 82 ? -19.738 0.681 6.803 1.00 82.06 82 SER A C 1
ATOM 650 O O . SER A 1 82 ? -19.044 1.566 6.302 1.00 82.06 82 SER A O 1
ATOM 652 N N . GLU A 1 83 ? -19.211 -0.297 7.559 1.00 82.75 83 GLU A N 1
ATOM 653 C CA . GLU A 1 83 ? -17.771 -0.377 7.884 1.00 82.75 83 GLU A CA 1
ATOM 654 C C . GLU A 1 83 ? -16.926 -0.652 6.617 1.00 82.75 83 GLU A C 1
ATOM 656 O O . GLU A 1 83 ? -15.797 -0.175 6.500 1.00 82.75 83 GLU A O 1
ATOM 661 N N . VAL A 1 84 ? -17.474 -1.381 5.636 1.00 84.38 84 VAL A N 1
ATOM 662 C CA . VAL A 1 84 ? -16.831 -1.650 4.335 1.00 84.38 84 VAL A CA 1
ATOM 663 C C . VAL A 1 84 ? -16.798 -0.404 3.453 1.00 84.38 84 VAL A C 1
ATOM 665 O O . VAL A 1 84 ? -15.751 -0.088 2.888 1.00 84.38 84 VAL A O 1
ATOM 668 N N . LYS A 1 85 ? -17.907 0.335 3.356 1.00 85.62 85 LYS A N 1
ATOM 669 C CA . LYS A 1 85 ? -17.985 1.578 2.577 1.00 85.62 85 LYS A CA 1
ATOM 670 C C . LYS A 1 85 ? -17.064 2.664 3.136 1.00 85.62 85 LYS A C 1
ATOM 672 O O . LYS A 1 85 ? -16.420 3.367 2.361 1.00 85.62 85 LYS A O 1
ATOM 677 N N . GLU A 1 86 ? -16.977 2.782 4.461 1.00 83.12 86 GLU A N 1
ATOM 678 C CA . GLU A 1 86 ? -16.024 3.672 5.135 1.00 83.12 86 GLU A CA 1
ATOM 679 C C . GLU A 1 86 ? -14.574 3.289 4.793 1.00 83.12 86 GLU A C 1
ATOM 681 O O . GLU A 1 86 ? -13.792 4.145 4.378 1.00 83.12 86 GLU A O 1
ATOM 686 N N . PHE A 1 87 ? -14.232 1.996 4.863 1.00 79.38 87 PHE A N 1
ATOM 687 C CA . PHE A 1 87 ? -12.896 1.513 4.505 1.00 79.38 87 PHE A CA 1
ATOM 688 C C . PHE A 1 87 ? -12.538 1.782 3.033 1.00 79.38 87 PHE A C 1
ATOM 690 O O . PHE A 1 87 ? -11.450 2.278 2.747 1.00 79.38 87 PHE A O 1
ATOM 697 N N . LEU A 1 88 ? -13.452 1.498 2.098 1.00 85.31 88 LEU A N 1
ATOM 698 C CA . LEU A 1 88 ? -13.241 1.737 0.665 1.00 85.31 88 LEU A CA 1
ATOM 699 C C . LEU A 1 88 ? -13.070 3.228 0.335 1.00 85.31 88 LEU A C 1
ATOM 701 O O . LEU A 1 88 ? -12.286 3.565 -0.548 1.00 85.31 88 LEU A O 1
ATOM 705 N N . HIS A 1 89 ? -13.750 4.124 1.058 1.00 81.62 89 HIS A N 1
ATOM 706 C CA . HIS A 1 89 ? -13.561 5.565 0.887 1.00 81.62 89 HIS A CA 1
ATOM 707 C C . HIS A 1 89 ? -12.173 6.028 1.362 1.00 81.62 89 HIS A C 1
ATOM 709 O O . HIS A 1 89 ? -11.540 6.847 0.699 1.00 81.62 89 HIS A O 1
ATOM 715 N N . LEU A 1 90 ? -11.660 5.478 2.469 1.00 79.56 90 LEU A N 1
ATOM 716 C CA . LEU A 1 90 ? -10.295 5.757 2.939 1.00 79.56 90 LEU A CA 1
ATOM 717 C C . LEU A 1 90 ? -9.223 5.234 1.963 1.00 79.56 90 LEU A C 1
ATOM 719 O O . LEU A 1 90 ? -8.199 5.890 1.772 1.00 79.56 90 LEU A O 1
ATOM 723 N N . ASP A 1 91 ? -9.471 4.092 1.317 1.00 86.56 91 ASP A N 1
ATOM 724 C CA . ASP A 1 91 ? -8.597 3.520 0.283 1.00 86.56 91 ASP A CA 1
ATOM 725 C C . ASP A 1 91 ? -8.531 4.414 -0.974 1.00 86.56 91 ASP A C 1
ATOM 727 O O . ASP A 1 91 ? -7.448 4.793 -1.428 1.00 86.56 91 ASP A O 1
ATOM 731 N N . GLU A 1 92 ? -9.693 4.843 -1.475 1.00 87.31 92 GLU A N 1
ATOM 732 C CA . GLU A 1 92 ? -9.837 5.753 -2.621 1.00 87.31 92 GLU A CA 1
ATOM 733 C C . GLU A 1 92 ? -9.199 7.130 -2.363 1.00 87.31 92 GLU A C 1
ATOM 735 O O . GLU A 1 92 ? -8.448 7.639 -3.204 1.00 87.31 92 GLU A O 1
ATOM 740 N N . LEU A 1 93 ? -9.412 7.697 -1.167 1.00 82.06 93 LEU A N 1
ATOM 741 C CA . LEU A 1 93 ? -8.751 8.932 -0.737 1.00 82.06 93 LEU A CA 1
ATOM 742 C C . LEU A 1 93 ? -7.224 8.794 -0.790 1.00 82.06 93 LEU A C 1
ATOM 744 O O . LEU A 1 93 ? -6.546 9.688 -1.297 1.00 82.06 93 LEU A O 1
ATOM 748 N N . ARG A 1 94 ? -6.676 7.680 -0.290 1.00 81.06 94 ARG A N 1
ATOM 749 C CA . ARG A 1 94 ? -5.227 7.454 -0.231 1.00 81.06 94 ARG A CA 1
ATOM 750 C C . ARG A 1 94 ? -4.599 7.282 -1.617 1.00 81.06 94 ARG A C 1
ATOM 752 O O . ARG A 1 94 ? -3.533 7.840 -1.863 1.00 81.06 94 ARG A O 1
ATOM 759 N N . TYR A 1 95 ? -5.205 6.472 -2.483 1.00 84.00 95 TYR A N 1
ATOM 760 C CA . TYR A 1 95 ? -4.585 6.045 -3.744 1.00 84.00 95 TYR A CA 1
ATOM 761 C C . TYR A 1 95 ? -4.973 6.868 -4.974 1.00 84.00 95 TYR A C 1
ATOM 763 O O . TYR A 1 95 ? -4.404 6.636 -6.043 1.00 84.00 95 TYR A O 1
ATOM 771 N N . SER A 1 96 ? -5.934 7.784 -4.855 1.00 83.19 96 SER A N 1
ATOM 772 C CA . SER A 1 96 ? -6.357 8.654 -5.955 1.00 83.19 96 SER A CA 1
ATOM 773 C C . SER A 1 96 ? -6.499 10.098 -5.488 1.00 83.19 96 SER A C 1
ATOM 775 O O . SER A 1 96 ? -5.668 10.930 -5.842 1.00 83.19 96 SER A O 1
ATOM 777 N N . SER A 1 97 ? -7.475 10.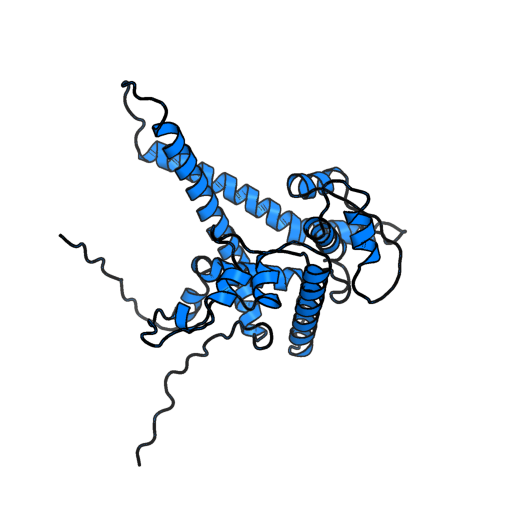399 -4.625 1.00 79.94 97 SER A N 1
ATOM 778 C CA . SER A 1 97 ? -7.850 11.794 -4.350 1.00 79.94 97 SER A CA 1
ATOM 779 C C . SER A 1 97 ? -6.713 12.634 -3.763 1.00 79.94 97 SER A C 1
ATOM 781 O O . SER A 1 97 ? -6.514 13.764 -4.193 1.00 79.94 97 SER A O 1
ATOM 783 N N . LEU A 1 98 ? -5.954 12.109 -2.796 1.00 77.69 98 LEU A N 1
ATOM 784 C CA . LEU A 1 98 ? -4.877 12.864 -2.149 1.00 77.69 98 LEU A CA 1
ATOM 785 C C . LEU A 1 98 ? -3.640 13.041 -3.056 1.00 77.69 98 LEU A C 1
ATOM 787 O O . LEU A 1 98 ? -3.175 14.176 -3.161 1.00 77.69 98 LEU A O 1
ATOM 791 N N . PRO A 1 99 ? -3.130 12.011 -3.766 1.00 78.44 99 PRO A N 1
ATOM 792 C CA . PRO A 1 99 ? -2.118 12.203 -4.809 1.00 78.44 99 PRO A CA 1
ATOM 793 C C . PRO A 1 99 ? -2.529 13.202 -5.902 1.00 78.44 99 PRO A C 1
ATOM 795 O O . PRO A 1 99 ? -1.696 14.003 -6.331 1.00 78.44 99 PRO A O 1
ATOM 798 N N . ASP A 1 100 ? -3.792 13.192 -6.340 1.00 77.81 100 ASP A N 1
ATOM 799 C CA . ASP A 1 100 ? -4.286 14.111 -7.373 1.00 77.81 100 ASP A CA 1
ATOM 800 C C . ASP A 1 100 ? -4.444 15.554 -6.854 1.00 77.81 100 ASP A C 1
ATOM 802 O O . ASP A 1 100 ? -4.021 16.487 -7.533 1.00 77.81 100 ASP A O 1
ATOM 806 N N . LEU A 1 101 ? -4.929 15.763 -5.623 1.00 76.19 101 LEU A N 1
ATOM 807 C CA . LEU A 1 101 ? -4.997 17.094 -4.992 1.00 76.19 101 LEU A CA 1
ATOM 808 C C . LEU A 1 101 ? -3.603 17.697 -4.740 1.00 76.19 101 LEU A C 1
ATOM 810 O O . LEU A 1 101 ? -3.374 18.884 -4.981 1.00 76.19 101 LEU A O 1
ATOM 814 N N . VAL A 1 102 ? -2.636 16.878 -4.308 1.00 71.31 102 VAL A N 1
ATOM 815 C CA . VAL A 1 102 ? -1.229 17.296 -4.177 1.00 71.31 102 VAL A CA 1
ATOM 816 C C . VAL A 1 102 ? -0.667 17.730 -5.537 1.00 71.31 102 VAL A C 1
ATOM 818 O O . VAL A 1 102 ? 0.032 18.741 -5.613 1.00 71.31 102 VAL A O 1
ATOM 821 N N . LYS A 1 103 ? -1.016 17.020 -6.618 1.00 72.06 103 LYS A N 1
ATOM 822 C CA . LYS A 1 103 ? -0.623 17.354 -7.995 1.00 72.06 103 LYS A CA 1
ATOM 823 C C . LYS A 1 103 ? -1.248 18.659 -8.484 1.00 72.06 103 LYS A C 1
ATOM 825 O O . LYS A 1 103 ? -0.532 19.516 -8.997 1.00 72.06 103 LYS A O 1
ATOM 830 N N . GLU A 1 104 ? -2.554 18.838 -8.304 1.00 73.19 104 GLU A N 1
ATOM 831 C CA . GLU A 1 104 ? -3.259 20.064 -8.691 1.00 73.19 104 GLU A CA 1
ATOM 832 C C . GLU A 1 104 ? -2.632 21.287 -8.003 1.00 73.19 104 GLU A C 1
ATOM 834 O O . GLU A 1 104 ? -2.296 22.270 -8.664 1.00 73.19 104 GLU A O 1
ATOM 839 N N . ARG A 1 105 ? -2.301 21.173 -6.709 1.00 69.88 105 ARG A N 1
ATOM 840 C CA . ARG A 1 105 ? -1.568 22.215 -5.974 1.00 69.88 105 ARG A CA 1
ATOM 841 C C . ARG A 1 105 ? -0.152 22.469 -6.507 1.00 69.88 105 ARG A C 1
ATOM 843 O O . ARG A 1 105 ? 0.219 23.637 -6.602 1.00 69.88 105 ARG A O 1
ATOM 850 N N . THR A 1 106 ? 0.612 21.447 -6.929 1.00 62.91 106 THR A N 1
ATOM 851 C CA . THR A 1 106 ? 1.917 21.680 -7.604 1.00 62.91 106 THR A CA 1
ATOM 852 C C . THR A 1 106 ? 1.784 22.453 -8.919 1.00 62.91 106 THR A C 1
ATOM 854 O O . THR A 1 106 ? 2.701 23.187 -9.277 1.00 62.91 106 THR A O 1
ATOM 857 N N . ALA A 1 107 ? 0.661 22.306 -9.631 1.00 62.12 107 ALA A N 1
ATOM 858 C CA . ALA A 1 107 ? 0.422 22.964 -10.915 1.00 62.12 107 ALA A CA 1
ATOM 859 C C . ALA A 1 107 ? -0.171 24.378 -10.768 1.00 62.12 107 ALA A C 1
ATOM 861 O O . ALA A 1 107 ? 0.132 25.256 -11.573 1.00 62.12 107 ALA A O 1
ATOM 862 N N . SER A 1 108 ? -1.015 24.610 -9.756 1.00 58.38 108 SER A N 1
ATOM 863 C CA . SER A 1 108 ? -1.671 25.905 -9.514 1.00 58.38 108 SER A CA 1
ATOM 864 C C . SER A 1 108 ? -0.867 26.849 -8.613 1.00 58.38 108 SER A C 1
ATOM 866 O O . SER A 1 108 ? -0.988 28.068 -8.733 1.00 58.38 108 SER A O 1
ATOM 868 N N . GLY A 1 109 ? -0.048 26.317 -7.703 1.00 51.69 109 GLY A N 1
ATOM 869 C CA . GLY A 1 109 ? 0.824 27.113 -6.845 1.00 51.69 109 GLY A CA 1
ATOM 870 C C . GLY A 1 109 ? 2.116 27.495 -7.565 1.00 51.69 109 GLY A C 1
ATOM 871 O O . GLY A 1 109 ? 2.963 26.640 -7.801 1.00 51.69 109 GLY A O 1
ATOM 872 N N . GLY A 1 110 ? 2.332 28.790 -7.825 1.00 42.66 110 GLY A N 1
ATOM 873 C CA . GLY A 1 110 ? 3.526 29.322 -8.514 1.00 42.66 110 GLY A CA 1
ATOM 874 C C . GLY A 1 110 ? 4.887 29.105 -7.822 1.00 42.66 110 GLY A C 1
ATOM 875 O O . GLY A 1 110 ? 5.885 29.663 -8.263 1.00 42.66 110 GLY A O 1
ATOM 876 N N . ALA A 1 111 ? 4.930 28.311 -6.750 1.00 47.41 111 ALA A N 1
ATOM 877 C CA . ALA A 1 111 ? 6.135 27.827 -6.076 1.00 47.41 111 ALA A CA 1
ATOM 878 C C . ALA A 1 111 ? 6.417 26.326 -6.337 1.00 47.41 111 ALA A C 1
ATOM 880 O O . ALA A 1 111 ? 7.345 25.774 -5.754 1.00 47.41 111 ALA A O 1
ATOM 881 N N . GLY A 1 112 ? 5.610 25.646 -7.166 1.00 49.94 112 GLY A N 1
ATOM 882 C CA . GLY A 1 112 ? 5.797 24.240 -7.558 1.00 49.94 112 GLY A CA 1
ATOM 883 C C . GLY A 1 112 ? 5.599 23.208 -6.438 1.00 49.94 112 GLY A C 1
ATOM 884 O O . GLY A 1 112 ? 5.862 22.023 -6.637 1.00 49.94 112 GLY A O 1
ATOM 885 N N . CYS A 1 113 ? 5.157 23.632 -5.251 1.00 49.03 113 CYS A N 1
ATOM 886 C CA . CYS A 1 113 ? 5.107 22.802 -4.054 1.00 49.03 113 CYS A CA 1
ATOM 887 C C . CYS A 1 113 ? 3.714 22.199 -3.809 1.00 49.03 113 CYS A C 1
ATOM 889 O O . CYS A 1 113 ? 2.707 22.895 -3.685 1.00 49.03 113 CYS A O 1
ATOM 891 N N . GLY A 1 114 ? 3.664 20.871 -3.700 1.00 56.22 114 GLY A N 1
ATOM 892 C CA . GLY A 1 114 ? 2.461 20.135 -3.329 1.00 56.22 114 GLY A CA 1
ATOM 893 C C . GLY A 1 114 ? 2.331 20.078 -1.814 1.00 56.22 114 GLY A C 1
ATOM 894 O O . GLY A 1 114 ? 3.228 19.572 -1.138 1.00 56.22 114 GLY A O 1
ATOM 895 N N . PHE A 1 115 ? 1.225 20.589 -1.279 1.00 56.56 115 PHE A N 1
ATOM 896 C CA . PHE A 1 115 ? 0.933 20.581 0.152 1.00 56.56 115 PHE A CA 1
ATOM 897 C C . PHE A 1 115 ? -0.357 19.814 0.456 1.00 56.56 115 PHE A C 1
ATOM 899 O O . PHE A 1 115 ? -1.301 19.803 -0.337 1.00 56.56 115 PHE A O 1
ATOM 906 N N . LEU A 1 116 ? -0.382 19.179 1.628 1.00 60.22 116 LEU A N 1
ATOM 907 C CA . LEU A 1 116 ? -1.588 18.624 2.235 1.00 60.22 116 LEU A CA 1
ATOM 908 C C . LEU A 1 116 ? -2.143 19.653 3.217 1.00 60.22 116 LEU A C 1
ATOM 910 O O . LEU A 1 116 ? -1.402 20.183 4.049 1.00 60.22 116 LEU A O 1
ATOM 914 N N . GLU A 1 117 ? -3.437 19.933 3.129 1.00 60.75 117 GLU A N 1
ATOM 915 C CA . GLU A 1 117 ? -4.123 20.792 4.090 1.00 60.75 117 GLU A CA 1
ATOM 916 C C . GLU A 1 117 ? -4.283 20.080 5.436 1.00 60.75 117 GLU A C 1
ATOM 918 O O . GLU A 1 117 ? -4.280 18.851 5.518 1.00 60.75 117 GLU A O 1
ATOM 923 N N . LYS A 1 118 ? -4.432 20.851 6.518 1.00 52.94 118 LYS A N 1
ATOM 924 C CA . LYS A 1 118 ? -4.494 20.317 7.886 1.00 52.94 118 LYS A CA 1
ATOM 925 C C . LYS A 1 118 ? -5.611 19.280 8.052 1.00 52.94 118 LYS A C 1
ATOM 927 O O . LYS A 1 118 ? -5.422 18.314 8.778 1.00 52.94 118 LYS A O 1
ATOM 932 N N . GLU A 1 119 ? -6.738 19.441 7.372 1.00 58.84 119 GLU A N 1
ATOM 933 C CA . GLU A 1 119 ? -7.906 18.564 7.470 1.00 58.84 119 GLU A CA 1
ATOM 934 C C . GLU A 1 119 ? -7.760 17.275 6.632 1.00 58.84 119 GLU A C 1
ATOM 936 O O . GLU A 1 119 ? -8.183 16.205 7.067 1.00 58.84 119 GLU A O 1
ATOM 941 N N . GLU A 1 120 ? -7.093 17.335 5.477 1.00 64.25 120 GLU A N 1
ATOM 942 C CA . GLU A 1 120 ? -6.697 16.155 4.683 1.00 64.25 120 GLU A CA 1
ATOM 943 C C . GLU A 1 120 ? -5.634 15.336 5.412 1.00 64.25 120 GLU A C 1
ATOM 945 O O . GLU A 1 120 ? -5.718 14.112 5.529 1.00 64.25 120 GLU A O 1
ATOM 950 N N . LEU A 1 121 ? -4.647 16.054 5.945 1.00 61.12 121 LEU A N 1
ATOM 951 C CA . LEU A 1 121 ? -3.611 15.539 6.809 1.00 61.12 121 LEU A CA 1
ATOM 952 C C . LEU A 1 121 ? -4.238 14.905 8.055 1.00 61.12 121 LEU A C 1
ATOM 954 O O . LEU A 1 121 ? -3.842 13.805 8.409 1.00 61.12 121 LEU A O 1
ATOM 958 N N . ILE A 1 122 ? -5.251 15.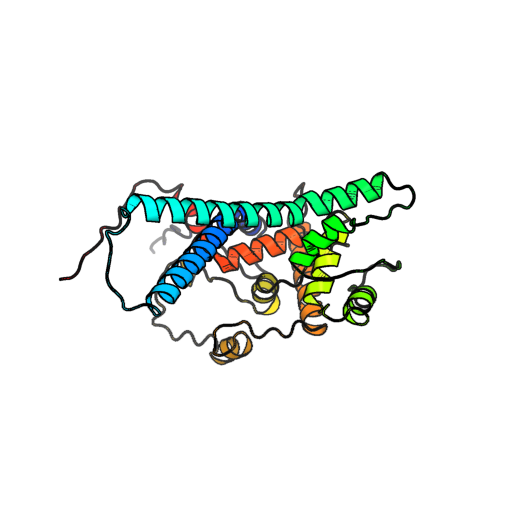521 8.678 1.00 60.09 122 ILE A N 1
ATOM 959 C CA . ILE A 1 122 ? -6.003 14.909 9.782 1.00 60.09 122 ILE A CA 1
ATOM 960 C C . ILE A 1 122 ? -6.648 13.595 9.342 1.00 60.09 122 ILE A C 1
ATOM 962 O O . ILE A 1 122 ? -6.461 12.629 10.061 1.00 60.09 122 ILE A O 1
ATOM 966 N N . ARG A 1 123 ? -7.268 13.465 8.162 1.00 60.28 123 ARG A N 1
ATOM 967 C CA . ARG A 1 123 ? -7.802 12.155 7.713 1.00 60.28 123 ARG A CA 1
ATOM 968 C C . ARG A 1 123 ? -6.699 11.108 7.499 1.00 60.28 123 ARG A C 1
ATOM 970 O O . ARG A 1 123 ? -6.824 9.968 7.942 1.00 60.28 123 ARG A O 1
ATOM 977 N N . LEU A 1 124 ? -5.570 11.505 6.903 1.00 60.97 124 LEU A N 1
ATOM 978 C CA . LEU A 1 124 ? -4.353 10.679 6.830 1.00 60.97 124 LEU A CA 1
ATOM 979 C C . LEU A 1 124 ? -3.768 10.339 8.213 1.00 60.97 124 LEU A C 1
ATOM 981 O O . LEU A 1 124 ? -3.018 9.371 8.338 1.00 60.97 124 LEU A O 1
ATOM 985 N N . MET A 1 125 ? -4.072 11.128 9.248 1.00 49.72 125 MET A N 1
ATOM 986 C CA . MET A 1 125 ? -3.459 11.039 10.573 1.00 49.72 125 MET A CA 1
ATOM 987 C C . MET A 1 125 ? -4.364 10.468 11.673 1.00 49.72 125 MET A C 1
ATOM 989 O O . MET A 1 125 ? -3.830 9.841 12.580 1.00 49.72 125 MET A O 1
ATOM 993 N N . GLU A 1 126 ? -5.686 10.532 11.541 1.00 49.28 126 GLU A N 1
ATOM 994 C CA . GLU A 1 126 ? -6.649 9.629 12.187 1.00 49.28 126 GLU A CA 1
ATOM 995 C C . GLU A 1 126 ? -6.347 8.177 11.787 1.00 49.28 126 GLU A C 1
ATOM 997 O O . GLU A 1 126 ? -6.546 7.250 12.571 1.00 49.28 126 GLU A O 1
ATOM 1002 N N . TRP A 1 127 ? -5.748 7.998 10.604 1.00 42.19 127 TRP A N 1
ATOM 1003 C CA . TRP A 1 127 ? -5.116 6.756 10.183 1.00 42.19 127 TRP A CA 1
ATOM 1004 C C . TRP A 1 127 ? -3.628 6.603 10.605 1.00 42.19 127 TRP A C 1
ATOM 1006 O O . TRP A 1 127 ? -3.186 5.454 10.695 1.00 42.19 127 TRP A O 1
ATOM 1016 N N . LYS A 1 128 ? -2.833 7.670 10.895 1.00 45.97 128 LYS A N 1
ATOM 1017 C CA . LYS A 1 128 ? -1.398 7.492 11.283 1.00 45.97 128 LYS A CA 1
ATOM 1018 C C . LYS A 1 128 ? -0.523 8.517 12.077 1.00 45.97 128 LYS A C 1
ATOM 1020 O O . LYS A 1 128 ? 0.281 8.010 12.850 1.00 45.97 128 LYS A O 1
ATOM 1025 N N . LEU A 1 129 ? -0.582 9.858 11.917 1.00 33.38 129 LEU A N 1
ATOM 1026 C CA . LEU A 1 129 ? 0.312 10.916 12.523 1.00 33.38 129 LEU A CA 1
ATOM 1027 C C . LEU A 1 129 ? 1.833 10.794 12.181 1.00 33.38 129 LEU A C 1
ATOM 1029 O O . LEU A 1 129 ? 2.439 9.818 12.601 1.00 33.38 129 LEU A O 1
ATOM 1033 N N . ALA A 1 130 ? 2.644 11.695 11.590 1.00 31.66 130 ALA A N 1
ATOM 1034 C CA . ALA A 1 130 ? 2.684 13.070 11.015 1.00 31.66 130 ALA A CA 1
ATOM 1035 C C . ALA A 1 130 ? 4.143 13.239 10.421 1.00 31.66 130 ALA A C 1
ATOM 1037 O O . ALA A 1 130 ? 4.898 12.278 10.541 1.00 31.66 130 ALA A O 1
ATOM 1038 N N . THR A 1 131 ? 4.756 14.302 9.857 1.00 30.80 131 THR A N 1
ATOM 1039 C CA . THR A 1 131 ? 4.511 15.462 8.945 1.00 30.80 131 THR A CA 1
ATOM 1040 C C . THR A 1 131 ? 5.903 15.955 8.433 1.00 30.80 131 THR A C 1
ATOM 1042 O O . THR A 1 131 ? 6.882 15.767 9.149 1.00 30.80 131 THR A O 1
ATOM 1045 N N . VAL A 1 132 ? 6.054 16.597 7.252 1.00 38.62 132 VAL A N 1
ATOM 1046 C CA . VAL A 1 132 ? 7.327 17.261 6.805 1.00 38.62 132 VAL A CA 1
ATOM 1047 C C . VAL A 1 132 ? 7.152 18.311 5.696 1.00 38.62 132 VAL A C 1
ATOM 1049 O O . VAL A 1 132 ? 6.213 18.233 4.911 1.00 38.62 132 VAL A O 1
ATOM 1052 N N . ALA A 1 133 ? 8.150 19.201 5.581 1.00 34.00 133 ALA A N 1
ATOM 1053 C CA . ALA A 1 133 ? 8.559 19.877 4.341 1.00 34.00 133 ALA A CA 1
ATOM 1054 C C . ALA A 1 133 ? 9.872 19.262 3.780 1.00 34.00 133 ALA A C 1
ATOM 1056 O O . ALA A 1 133 ? 10.554 18.513 4.487 1.00 34.00 133 ALA A O 1
ATOM 1057 N N . ARG A 1 134 ? 10.227 19.557 2.519 1.00 39.56 134 ARG A N 1
ATOM 1058 C CA . ARG A 1 134 ? 11.429 19.036 1.823 1.00 39.56 134 ARG A CA 1
ATOM 1059 C C . ARG A 1 134 ? 12.586 20.048 1.838 1.00 39.56 134 ARG A C 1
ATOM 1061 O O . ARG A 1 134 ? 12.337 21.247 1.857 1.00 39.56 134 ARG A O 1
ATOM 1068 N N . ASP A 1 135 ? 13.810 19.526 1.742 1.00 30.23 135 ASP A N 1
ATOM 1069 C CA . ASP A 1 135 ? 14.935 20.212 1.084 1.00 30.23 135 ASP A CA 1
ATOM 1070 C C . ASP A 1 135 ? 15.212 19.438 -0.218 1.00 30.23 135 ASP A C 1
ATOM 1072 O O . ASP A 1 135 ? 14.862 18.252 -0.307 1.00 30.23 135 ASP A O 1
ATOM 1076 N N . ASP A 1 136 ? 15.870 20.072 -1.185 1.00 38.88 136 ASP A N 1
ATOM 1077 C CA . ASP A 1 136 ? 16.271 19.444 -2.444 1.00 38.88 136 ASP A CA 1
ATOM 1078 C C . ASP A 1 136 ? 17.647 18.768 -2.340 1.00 38.88 136 ASP A C 1
ATOM 1080 O O . ASP A 1 136 ? 18.614 19.387 -1.907 1.00 38.88 136 ASP A O 1
ATOM 1084 N N . GLU A 1 137 ? 17.727 17.507 -2.769 1.00 38.78 137 GLU A N 1
ATOM 1085 C CA . GLU A 1 137 ? 18.911 16.866 -3.363 1.00 38.78 137 GLU A CA 1
ATOM 1086 C C . GLU A 1 137 ? 18.461 15.611 -4.138 1.00 38.78 137 GLU A C 1
ATOM 1088 O O . GLU A 1 137 ? 17.389 15.059 -3.858 1.00 38.78 137 GLU A O 1
ATOM 1093 N N . ALA A 1 138 ? 19.238 15.177 -5.134 1.00 44.56 138 ALA A N 1
ATOM 1094 C CA . ALA A 1 138 ? 18.799 14.187 -6.127 1.00 44.56 138 ALA A CA 1
ATOM 1095 C C . ALA A 1 138 ? 19.252 12.732 -5.857 1.00 44.56 138 ALA A C 1
ATOM 1097 O O . ALA A 1 138 ? 20.354 12.480 -5.380 1.00 44.56 138 ALA A O 1
ATOM 1098 N N . ASP A 1 139 ? 18.393 11.775 -6.233 1.00 51.12 139 ASP A N 1
ATOM 1099 C CA . ASP A 1 139 ? 18.682 10.353 -6.507 1.00 51.12 139 ASP A CA 1
ATOM 1100 C C . ASP A 1 139 ? 19.615 9.569 -5.545 1.00 51.12 139 ASP A C 1
ATOM 1102 O O . ASP A 1 139 ? 20.452 8.771 -5.970 1.00 51.12 139 ASP A O 1
ATOM 1106 N N . GLU A 1 140 ? 19.359 9.628 -4.232 1.00 66.50 140 GLU A N 1
ATOM 1107 C CA . GLU A 1 140 ? 19.563 8.448 -3.369 1.00 66.50 140 GLU A CA 1
ATOM 1108 C C . GLU A 1 140 ? 18.429 8.282 -2.335 1.00 66.50 140 GLU A C 1
ATOM 1110 O O . GLU A 1 140 ? 17.613 9.177 -2.118 1.00 66.50 140 GLU A O 1
ATOM 1115 N N . PHE A 1 141 ? 18.361 7.105 -1.698 1.00 69.1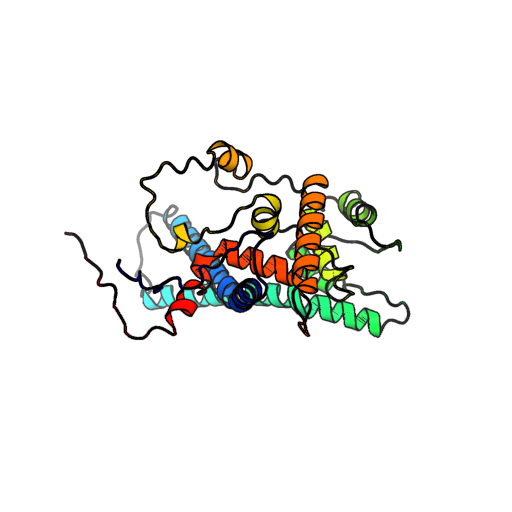9 141 PHE A N 1
ATOM 1116 C CA . PHE A 1 141 ? 17.355 6.734 -0.690 1.00 69.19 141 PHE A CA 1
ATOM 1117 C C . PHE A 1 141 ? 17.106 7.873 0.332 1.00 69.19 141 PHE A C 1
ATOM 1119 O O . PHE A 1 141 ? 18.072 8.341 0.943 1.00 69.19 141 PHE A O 1
ATOM 1126 N N . PRO A 1 142 ? 15.841 8.281 0.598 1.00 71.06 142 PRO A N 1
ATOM 1127 C CA . PRO A 1 142 ? 15.485 9.555 1.247 1.00 71.06 142 PRO A CA 1
ATOM 1128 C C . PRO A 1 142 ? 15.687 9.562 2.777 1.00 71.06 142 PRO A C 1
ATOM 1130 O O . PRO A 1 142 ? 14.785 9.874 3.559 1.00 71.06 142 PRO A O 1
ATOM 1133 N N . LYS A 1 143 ? 16.895 9.208 3.229 1.00 72.31 143 LYS A N 1
ATOM 1134 C CA . LYS A 1 143 ? 17.288 9.096 4.638 1.00 72.31 143 LYS A CA 1
ATOM 1135 C C . LYS A 1 143 ? 17.117 10.415 5.386 1.00 72.31 143 LYS A C 1
ATOM 1137 O O . LYS A 1 143 ? 16.578 10.409 6.487 1.00 72.31 143 LYS A O 1
ATOM 1142 N N . SER A 1 144 ? 17.563 11.526 4.800 1.00 64.88 144 SER A N 1
ATOM 1143 C CA . SER A 1 144 ? 17.479 12.865 5.395 1.00 64.88 144 SER A CA 1
ATOM 1144 C C . SER A 1 144 ? 16.029 13.233 5.719 1.00 64.88 144 SER A C 1
ATOM 1146 O O . SER A 1 144 ? 15.716 13.552 6.864 1.00 64.88 144 SER A O 1
ATOM 1148 N N . THR A 1 145 ? 15.125 13.099 4.748 1.00 66.56 145 THR A N 1
ATOM 1149 C CA . THR A 1 145 ? 13.695 13.392 4.910 1.00 66.56 145 THR A CA 1
ATOM 1150 C C . THR A 1 145 ? 13.012 12.424 5.880 1.00 66.56 145 THR A C 1
ATOM 1152 O O . THR A 1 145 ? 12.211 12.858 6.706 1.00 66.56 145 THR A O 1
ATOM 1155 N N . LEU A 1 146 ? 13.359 11.130 5.863 1.00 68.31 146 LEU A N 1
ATOM 1156 C CA . LEU A 1 146 ? 12.786 10.160 6.807 1.00 68.31 146 LEU A CA 1
ATOM 1157 C C . LEU A 1 146 ? 13.279 10.362 8.252 1.00 68.31 146 LEU A C 1
ATOM 1159 O O . LEU A 1 146 ? 12.531 10.124 9.200 1.00 68.31 146 LEU A O 1
ATOM 1163 N N . GLU A 1 147 ? 14.518 10.819 8.444 1.00 70.38 147 GLU A N 1
ATOM 1164 C CA . GLU A 1 147 ? 15.058 11.177 9.762 1.00 70.38 147 GLU A CA 1
ATOM 1165 C C . GLU A 1 147 ? 14.508 12.525 10.264 1.00 70.38 147 GLU A C 1
ATOM 1167 O O . GLU A 1 147 ? 14.215 12.647 11.455 1.00 70.38 147 GLU A O 1
ATOM 1172 N N . LYS A 1 148 ? 14.280 13.501 9.368 1.00 69.06 148 LYS A N 1
ATOM 1173 C CA . LYS A 1 148 ? 13.523 14.739 9.652 1.00 69.06 148 LYS A CA 1
ATOM 1174 C C . LYS A 1 148 ? 12.067 14.461 10.045 1.00 69.06 148 LYS A C 1
ATOM 1176 O O . LYS A 1 148 ? 11.529 15.183 10.873 1.00 69.06 148 LYS A O 1
ATOM 1181 N N . LEU A 1 149 ? 11.454 13.409 9.501 1.00 64.00 149 LEU A N 1
ATOM 1182 C CA . LEU A 1 149 ? 10.140 12.904 9.918 1.00 64.00 149 LEU A CA 1
ATOM 1183 C C . LEU A 1 149 ? 10.184 12.255 11.310 1.00 64.00 149 LEU A C 1
ATOM 1185 O O . LEU A 1 149 ? 9.412 12.609 12.195 1.00 64.00 149 LEU A O 1
ATOM 1189 N N . SER A 1 150 ? 11.083 11.286 11.498 1.00 65.38 150 SER A N 1
ATOM 1190 C CA . SER A 1 150 ? 11.012 10.338 12.622 1.00 65.38 150 SER A CA 1
ATOM 1191 C C . SER A 1 150 ? 11.717 10.765 13.913 1.00 65.38 150 SER A C 1
ATOM 1193 O O . SER A 1 150 ? 11.436 10.197 14.967 1.00 65.38 150 SER A O 1
ATOM 1195 N N . ARG A 1 151 ? 12.620 11.758 13.878 1.00 67.06 151 ARG A N 1
ATOM 1196 C CA . ARG A 1 151 ? 13.287 12.266 15.096 1.00 67.06 151 ARG A CA 1
ATOM 1197 C C . ARG A 1 151 ? 12.489 13.320 15.880 1.00 67.06 151 ARG A C 1
ATOM 1199 O O . ARG A 1 151 ? 12.394 13.158 17.095 1.00 67.06 151 ARG A O 1
ATOM 1206 N N . PRO A 1 152 ? 11.947 14.397 15.273 1.00 62.59 152 PRO A N 1
ATOM 1207 C CA . PRO A 1 152 ? 11.307 15.469 16.041 1.00 62.59 152 PRO A CA 1
ATOM 1208 C C . PRO A 1 152 ? 9.852 15.164 16.424 1.00 62.59 152 PRO A C 1
ATOM 1210 O O . PRO A 1 152 ? 9.335 15.747 17.375 1.00 62.59 152 PRO A O 1
ATOM 1213 N N . LEU A 1 153 ? 9.179 14.256 15.711 1.00 60.53 153 LEU A N 1
ATOM 1214 C CA . LEU A 1 153 ? 7.753 13.989 15.885 1.00 60.53 153 LEU A CA 1
ATOM 1215 C C . LEU A 1 153 ? 7.526 12.704 16.690 1.00 60.53 153 LEU A C 1
ATOM 1217 O O . LEU A 1 153 ? 7.638 11.581 16.196 1.00 60.53 153 LEU A O 1
ATOM 1221 N N . ARG A 1 154 ? 7.194 12.873 17.972 1.00 54.53 154 ARG A N 1
ATOM 1222 C CA . ARG A 1 154 ? 7.003 11.768 18.918 1.00 54.53 154 ARG A CA 1
ATOM 1223 C C . ARG A 1 154 ? 5.810 10.890 18.512 1.00 54.53 154 ARG A C 1
ATOM 1225 O O . ARG A 1 154 ? 4.664 11.293 18.673 1.00 54.53 154 ARG A O 1
ATOM 1232 N N . GLY A 1 155 ? 6.102 9.681 18.031 1.00 64.50 155 GLY A N 1
ATOM 1233 C CA . GLY A 1 155 ? 5.124 8.717 17.503 1.00 64.50 155 GLY A CA 1
ATOM 1234 C C . GLY A 1 155 ? 5.362 8.336 16.035 1.00 64.50 155 GLY A C 1
ATOM 1235 O O . GLY A 1 155 ? 4.854 7.315 15.578 1.00 64.50 155 GLY A O 1
ATOM 1236 N N . VAL A 1 156 ? 6.186 9.098 15.310 1.00 68.00 156 VAL A N 1
ATOM 1237 C CA . VAL A 1 156 ? 6.440 8.902 13.877 1.00 68.00 156 VAL A CA 1
ATOM 1238 C C . VAL A 1 156 ? 7.575 7.901 13.657 1.00 68.00 156 VAL A C 1
ATOM 1240 O O . VAL A 1 156 ? 8.749 8.255 13.610 1.00 68.00 156 VAL A O 1
ATOM 1243 N N . GLY A 1 157 ? 7.235 6.622 13.500 1.00 74.44 157 GLY A N 1
ATOM 1244 C CA . GLY A 1 157 ? 8.198 5.610 13.050 1.00 74.44 157 GLY A CA 1
ATOM 1245 C C . GLY A 1 157 ? 8.480 5.689 11.537 1.00 74.44 157 GLY A C 1
ATOM 1246 O O . GLY A 1 157 ? 7.697 6.298 10.801 1.00 74.44 157 GLY A O 1
ATOM 1247 N N . PRO A 1 158 ? 9.524 5.006 11.021 1.00 76.56 158 PRO A N 1
ATOM 1248 C CA . PRO A 1 158 ? 9.784 4.875 9.580 1.00 76.56 158 PRO A CA 1
ATOM 1249 C C . PRO A 1 158 ? 8.577 4.386 8.761 1.00 76.56 158 PRO A C 1
ATOM 1251 O O . PRO A 1 158 ? 8.397 4.799 7.616 1.00 76.56 158 PRO A O 1
ATOM 1254 N N . ALA A 1 159 ? 7.696 3.572 9.354 1.00 75.94 159 ALA A N 1
ATOM 1255 C CA . ALA A 1 159 ? 6.440 3.147 8.734 1.00 75.94 159 ALA A CA 1
ATOM 1256 C C . ALA A 1 159 ? 5.406 4.277 8.576 1.00 75.94 159 ALA A C 1
ATOM 1258 O O . ALA A 1 159 ? 4.602 4.247 7.647 1.00 75.94 159 ALA A O 1
ATOM 1259 N N . THR A 1 160 ? 5.380 5.279 9.454 1.00 79.06 160 THR A N 1
ATOM 1260 C CA . THR A 1 160 ? 4.503 6.445 9.261 1.00 79.06 160 THR A CA 1
ATOM 1261 C C . THR A 1 160 ? 5.153 7.485 8.362 1.00 79.06 160 THR A C 1
ATOM 1263 O O . THR A 1 160 ? 4.502 8.044 7.482 1.00 79.06 160 THR A O 1
ATOM 1266 N N . ALA A 1 161 ? 6.462 7.665 8.515 1.00 78.50 161 ALA A N 1
ATOM 1267 C CA . ALA A 1 161 ? 7.261 8.537 7.675 1.00 78.50 161 ALA A CA 1
ATOM 1268 C C . ALA A 1 161 ? 7.169 8.155 6.181 1.00 78.50 161 ALA A C 1
ATOM 1270 O O . ALA A 1 161 ? 6.851 8.994 5.341 1.00 78.50 161 ALA A O 1
ATOM 1271 N N . SER A 1 162 ? 7.369 6.874 5.850 1.00 82.31 162 SER A N 1
ATOM 1272 C CA . SER A 1 162 ? 7.291 6.372 4.467 1.00 82.31 162 SER A CA 1
ATOM 1273 C C . SER A 1 162 ? 5.886 6.462 3.870 1.00 82.31 162 SER A C 1
ATOM 1275 O O . SER A 1 162 ? 5.757 6.701 2.673 1.00 82.31 162 SER A O 1
ATOM 1277 N N . LEU A 1 163 ? 4.828 6.349 4.685 1.00 82.69 163 LEU A N 1
ATOM 1278 C CA . LEU A 1 163 ? 3.458 6.549 4.208 1.00 82.69 163 LEU A CA 1
ATOM 1279 C C . LEU A 1 163 ? 3.263 7.974 3.676 1.00 82.69 163 LEU A C 1
ATOM 1281 O O . LEU A 1 163 ? 2.794 8.151 2.554 1.00 82.69 163 LEU A O 1
ATOM 1285 N N . LEU A 1 164 ? 3.628 8.982 4.470 1.00 76.00 164 LEU A N 1
ATOM 1286 C CA . LEU A 1 164 ? 3.435 10.388 4.107 1.00 76.00 164 LEU A CA 1
ATOM 1287 C C . LEU A 1 164 ? 4.247 10.762 2.862 1.00 76.00 164 LEU A C 1
ATOM 1289 O O . LEU A 1 164 ? 3.736 11.449 1.979 1.00 76.00 164 LEU A O 1
ATOM 1293 N N . LEU A 1 165 ? 5.473 10.242 2.750 1.00 78.81 165 LEU A N 1
ATOM 1294 C CA . LEU A 1 165 ? 6.281 10.404 1.543 1.00 78.81 165 LEU A CA 1
ATOM 1295 C C . LEU A 1 165 ? 5.660 9.706 0.323 1.00 78.81 165 LEU A C 1
ATOM 1297 O O . LEU A 1 165 ? 5.699 10.286 -0.758 1.00 78.81 165 LEU A O 1
ATOM 1301 N N . SER A 1 166 ? 5.050 8.524 0.476 1.00 83.75 166 SER A N 1
ATOM 1302 C CA . SER A 1 166 ? 4.389 7.826 -0.642 1.00 83.75 166 SER A CA 1
ATOM 1303 C C . SER A 1 166 ? 3.234 8.631 -1.239 1.00 83.75 166 SER A C 1
ATOM 1305 O O . SER A 1 166 ? 3.147 8.762 -2.455 1.00 83.75 166 SER A O 1
ATOM 1307 N N . VAL A 1 167 ? 2.405 9.272 -0.406 1.00 80.75 167 VAL A N 1
ATOM 1308 C CA . VAL A 1 167 ? 1.316 10.137 -0.895 1.00 80.75 167 VAL A CA 1
ATOM 1309 C C . VAL A 1 167 ? 1.880 11.423 -1.506 1.00 80.75 167 VAL A C 1
ATOM 1311 O O . VAL A 1 167 ? 1.474 11.816 -2.595 1.00 80.75 167 VAL A O 1
ATOM 1314 N N . GLY A 1 168 ? 2.866 12.047 -0.852 1.00 71.81 168 GLY A N 1
ATOM 1315 C CA . GLY A 1 168 ? 3.497 13.287 -1.321 1.00 71.81 168 GLY A CA 1
ATOM 1316 C C . GLY A 1 168 ? 4.389 13.151 -2.566 1.00 71.81 168 GLY A C 1
ATOM 1317 O O . GLY A 1 168 ? 4.798 14.168 -3.121 1.00 71.81 168 GLY A O 1
ATOM 1318 N N . THR A 1 169 ? 4.705 11.927 -3.006 1.00 73.12 169 THR A N 1
ATOM 1319 C CA . THR A 1 169 ? 5.517 11.656 -4.213 1.00 73.12 169 THR A CA 1
ATOM 1320 C C . THR A 1 169 ? 4.806 10.793 -5.259 1.00 73.12 169 THR A C 1
ATOM 1322 O O . THR A 1 169 ? 5.236 10.776 -6.409 1.00 73.12 169 THR A O 1
ATOM 1325 N N . GLY A 1 170 ? 3.685 10.145 -4.920 1.00 63.22 170 GLY A N 1
ATOM 1326 C CA . GLY A 1 170 ? 2.925 9.241 -5.799 1.00 63.22 170 GLY A CA 1
ATOM 1327 C C . GLY A 1 170 ? 2.280 9.873 -7.040 1.00 63.22 170 GLY A C 1
ATOM 1328 O O . GLY A 1 170 ? 1.708 9.151 -7.850 1.00 63.22 170 GLY A O 1
ATOM 1329 N N . SER A 1 171 ? 2.377 11.196 -7.206 1.00 61.53 171 SER A N 1
ATOM 1330 C CA . SER A 1 171 ? 1.949 11.924 -8.413 1.00 61.53 171 SER A CA 1
ATOM 1331 C C . SER A 1 171 ? 3.102 12.663 -9.125 1.00 61.53 171 SER A C 1
ATOM 1333 O O . SER A 1 171 ? 2.864 13.490 -10.006 1.00 61.53 171 SER A O 1
ATOM 1335 N N . GLN A 1 172 ? 4.355 12.377 -8.742 1.00 61.47 172 GLN A N 1
ATOM 1336 C CA . GLN A 1 172 ? 5.580 12.849 -9.408 1.00 61.47 172 GLN A CA 1
ATOM 1337 C C . GLN A 1 172 ? 6.118 11.777 -10.389 1.00 61.47 172 GLN A C 1
ATOM 1339 O O . GLN A 1 172 ? 5.412 10.824 -10.717 1.00 61.47 172 GLN A O 1
ATOM 1344 N N . ASP A 1 173 ? 7.352 11.923 -10.891 1.00 66.19 173 ASP A N 1
ATOM 1345 C CA . ASP A 1 173 ? 8.019 10.887 -11.704 1.00 66.19 173 ASP A CA 1
ATOM 1346 C C . ASP A 1 173 ? 8.066 9.548 -10.923 1.00 66.19 173 ASP A C 1
ATOM 1348 O O . ASP A 1 173 ? 8.561 9.543 -9.789 1.00 66.19 173 ASP A O 1
ATOM 1352 N N . PRO A 1 174 ? 7.621 8.405 -11.494 1.00 67.50 174 PRO A N 1
ATOM 1353 C CA . PRO A 1 174 ? 7.723 7.080 -10.867 1.00 67.50 174 PRO A CA 1
ATOM 1354 C C . PRO A 1 174 ? 9.121 6.714 -10.338 1.00 67.50 174 PRO A C 1
ATOM 1356 O O . PRO A 1 174 ? 9.242 5.913 -9.409 1.00 67.50 174 PRO A O 1
ATOM 1359 N N . LYS A 1 175 ? 10.195 7.311 -10.874 1.00 66.44 175 LYS A N 1
ATOM 1360 C CA . LYS A 1 175 ? 11.554 7.194 -10.318 1.00 66.44 175 LYS A CA 1
ATOM 1361 C C . LYS A 1 175 ? 11.652 7.785 -8.911 1.00 66.44 175 LYS A C 1
ATOM 1363 O O . LYS A 1 175 ? 12.177 7.115 -8.022 1.00 66.44 175 LYS A O 1
ATOM 1368 N N . GLN A 1 176 ? 11.095 8.979 -8.699 1.00 70.50 176 GLN A N 1
ATOM 1369 C CA . GLN A 1 176 ? 11.113 9.713 -7.426 1.00 70.50 176 GLN A CA 1
ATOM 1370 C C . GLN A 1 176 ? 10.067 9.216 -6.414 1.00 70.50 176 GLN A C 1
ATOM 1372 O O . GLN A 1 176 ? 10.168 9.531 -5.229 1.00 70.50 176 GLN A O 1
ATOM 1377 N N . GLU A 1 177 ? 9.077 8.436 -6.859 1.00 79.56 177 GLU A N 1
ATOM 1378 C CA . GLU A 1 177 ? 8.036 7.861 -6.001 1.00 79.56 177 GLU A CA 1
ATOM 1379 C C . GLU A 1 177 ? 8.624 7.056 -4.828 1.00 79.56 177 GLU A C 1
ATOM 1381 O O . GLU A 1 177 ? 9.444 6.152 -5.014 1.00 79.56 177 GLU A O 1
ATOM 1386 N N . VAL A 1 178 ? 8.174 7.359 -3.611 1.00 84.31 178 VAL A N 1
ATOM 1387 C CA . VAL A 1 178 ? 8.631 6.720 -2.375 1.00 84.31 178 VAL A CA 1
ATOM 1388 C C . VAL A 1 178 ? 7.708 5.550 -1.999 1.00 84.31 178 VAL A C 1
ATOM 1390 O O . VAL A 1 178 ? 6.521 5.775 -1.769 1.00 84.31 178 VAL A O 1
ATOM 1393 N N . PRO A 1 179 ? 8.206 4.307 -1.857 1.00 89.69 179 PRO A N 1
ATOM 1394 C CA . PRO A 1 179 ? 7.389 3.197 -1.383 1.00 89.69 179 PRO A CA 1
ATOM 1395 C C . PRO A 1 179 ? 6.984 3.370 0.083 1.00 89.69 179 PRO A C 1
ATOM 1397 O O . PRO A 1 179 ? 7.815 3.648 0.950 1.00 89.69 179 PRO A O 1
ATOM 1400 N N . PHE A 1 180 ? 5.710 3.122 0.386 1.00 90.62 180 PHE A N 1
ATOM 1401 C CA . PHE A 1 180 ? 5.255 2.971 1.764 1.00 90.62 180 PHE A CA 1
ATOM 1402 C C . PHE A 1 180 ? 5.772 1.647 2.350 1.00 90.62 180 PHE A C 1
ATOM 1404 O O . PHE A 1 180 ? 5.664 0.588 1.732 1.00 90.62 180 PHE A O 1
ATOM 1411 N N . TYR A 1 181 ? 6.293 1.688 3.579 1.00 90.81 181 TYR A N 1
ATOM 1412 C CA . TYR A 1 181 ? 6.585 0.488 4.356 1.00 90.81 181 TYR A CA 1
ATOM 1413 C C . TYR A 1 181 ? 5.300 -0.153 4.906 1.00 90.81 181 TYR A C 1
ATOM 1415 O O . TYR A 1 181 ? 4.967 -0.002 6.084 1.00 90.81 181 TYR A O 1
ATOM 1423 N N . SER A 1 182 ? 4.612 -0.905 4.042 1.00 90.50 182 SER A N 1
ATOM 1424 C CA . SER A 1 182 ? 3.566 -1.854 4.431 1.00 90.50 182 SER A CA 1
ATOM 1425 C C . SER A 1 182 ? 4.128 -3.253 4.706 1.00 90.50 182 SER A C 1
ATOM 1427 O O . SER A 1 182 ? 5.107 -3.696 4.097 1.00 90.50 182 SER A O 1
ATOM 1429 N N . ASP A 1 183 ? 3.472 -3.958 5.627 1.00 90.12 183 ASP A N 1
ATOM 1430 C CA . ASP A 1 183 ? 3.817 -5.320 6.045 1.00 90.12 183 ASP A CA 1
ATOM 1431 C C . ASP A 1 183 ? 3.778 -6.314 4.879 1.00 90.12 183 ASP A C 1
ATOM 1433 O O . ASP A 1 183 ? 4.678 -7.140 4.739 1.00 90.12 183 ASP A O 1
ATOM 1437 N N . ASP A 1 184 ? 2.759 -6.214 4.023 1.00 92.06 184 ASP A N 1
ATOM 1438 C CA . ASP A 1 184 ? 2.540 -7.158 2.926 1.00 92.06 184 ASP A CA 1
ATOM 1439 C C . ASP A 1 184 ? 3.608 -7.008 1.831 1.00 92.06 184 ASP A C 1
ATOM 1441 O O . ASP A 1 184 ? 4.128 -8.010 1.337 1.00 92.06 184 ASP A O 1
ATOM 1445 N N . THR A 1 185 ? 4.021 -5.774 1.511 1.00 93.75 185 THR A N 1
ATOM 1446 C CA . THR A 1 185 ? 5.123 -5.528 0.561 1.00 93.75 185 THR A CA 1
ATOM 1447 C C . THR A 1 185 ? 6.455 -6.029 1.118 1.00 93.75 185 THR A C 1
ATOM 1449 O O . THR A 1 185 ? 7.239 -6.633 0.388 1.00 93.75 185 THR A O 1
ATOM 1452 N N . PHE A 1 186 ? 6.705 -5.844 2.419 1.00 92.62 186 PHE A N 1
ATOM 1453 C CA . PHE A 1 186 ? 7.914 -6.354 3.068 1.00 92.62 186 PHE A CA 1
ATOM 1454 C C . PHE A 1 186 ? 7.937 -7.889 3.143 1.00 92.62 186 PHE A C 1
ATOM 1456 O O . PHE A 1 186 ? 8.958 -8.508 2.840 1.00 92.62 186 PHE A O 1
ATOM 1463 N N . LEU A 1 187 ? 6.808 -8.523 3.478 1.00 91.38 187 LEU A N 1
ATOM 1464 C CA . LEU A 1 187 ? 6.660 -9.978 3.440 1.00 91.38 187 LEU A CA 1
ATOM 1465 C C . LEU A 1 187 ? 6.945 -10.541 2.044 1.00 91.38 187 LEU A C 1
ATOM 1467 O O . LEU A 1 187 ? 7.733 -11.480 1.919 1.00 91.38 187 LEU A O 1
ATOM 1471 N N . TRP A 1 188 ? 6.338 -9.959 1.008 1.00 93.88 188 TRP A N 1
ATOM 1472 C CA . TRP A 1 188 ? 6.480 -10.438 -0.364 1.00 93.88 188 TRP A CA 1
ATOM 1473 C C . TRP A 1 188 ? 7.897 -10.236 -0.910 1.00 93.88 188 TRP A C 1
ATOM 1475 O O . TRP A 1 188 ? 8.516 -11.199 -1.370 1.00 93.88 188 TRP A O 1
ATOM 1485 N N . LEU A 1 189 ? 8.413 -9.003 -0.850 1.00 93.75 189 LEU A N 1
ATOM 1486 C CA . LEU A 1 189 ? 9.654 -8.618 -1.526 1.00 93.75 189 LEU A CA 1
ATOM 1487 C C . LEU A 1 189 ? 10.919 -8.920 -0.716 1.00 93.75 189 LEU A C 1
ATOM 1489 O O . LEU A 1 189 ? 11.933 -9.283 -1.303 1.00 93.75 189 LEU A O 1
ATOM 1493 N N . CYS A 1 190 ? 10.881 -8.767 0.611 1.00 90.94 190 CYS A N 1
ATOM 1494 C CA . CYS A 1 190 ? 12.071 -8.888 1.462 1.00 90.94 190 CYS A CA 1
ATOM 1495 C C . CYS A 1 190 ? 12.159 -10.239 2.185 1.00 90.94 190 CYS A C 1
ATOM 1497 O O . CYS A 1 190 ? 13.262 -10.717 2.441 1.00 90.94 190 CYS A O 1
ATOM 1499 N N . MET A 1 191 ? 11.017 -10.865 2.499 1.00 87.94 191 MET A N 1
ATOM 1500 C CA . MET A 1 191 ? 10.968 -12.147 3.222 1.00 87.94 191 MET A CA 1
ATOM 1501 C C . MET A 1 191 ? 10.589 -13.351 2.338 1.00 87.94 191 MET A C 1
ATOM 1503 O O . MET A 1 191 ? 10.512 -14.471 2.845 1.00 87.94 191 MET A O 1
ATOM 1507 N N . GLU A 1 192 ? 10.371 -13.142 1.033 1.00 89.62 192 GLU A N 1
ATOM 1508 C CA . GLU A 1 192 ? 9.972 -14.167 0.048 1.00 89.62 192 GLU A CA 1
ATOM 1509 C C . GLU A 1 192 ? 8.671 -14.918 0.419 1.00 89.62 192 GLU A C 1
ATOM 1511 O O . GLU A 1 192 ? 8.499 -16.097 0.090 1.00 89.62 192 GLU A O 1
ATOM 1516 N N . VAL A 1 193 ? 7.744 -14.254 1.122 1.00 87.94 193 VAL A N 1
ATOM 1517 C CA . VAL A 1 193 ? 6.462 -14.833 1.551 1.00 87.94 193 VAL A CA 1
ATOM 1518 C C . VAL A 1 193 ? 5.362 -14.476 0.558 1.00 87.94 193 VAL A C 1
ATOM 1520 O O . VAL A 1 193 ? 4.815 -13.377 0.565 1.00 87.94 193 VAL A O 1
ATOM 1523 N N . TYR A 1 194 ? 5.014 -15.449 -0.275 1.00 88.06 194 TYR A N 1
ATOM 1524 C CA . TYR A 1 194 ? 3.903 -15.413 -1.221 1.00 88.06 194 TYR A CA 1
ATOM 1525 C C . TYR A 1 194 ? 3.292 -16.823 -1.339 1.00 88.06 194 TYR A C 1
ATOM 1527 O O . TYR A 1 194 ? 3.988 -17.806 -1.054 1.00 88.06 194 TYR A O 1
ATOM 1535 N N . PRO A 1 195 ? 2.015 -16.958 -1.745 1.00 85.38 195 PRO A N 1
ATOM 1536 C CA . PRO A 1 195 ? 1.401 -18.262 -1.997 1.00 85.38 195 PRO A CA 1
ATOM 1537 C C . PRO A 1 195 ? 2.187 -19.002 -3.081 1.00 85.38 195 PRO A C 1
ATOM 1539 O O . PRO A 1 195 ? 2.444 -18.418 -4.135 1.00 85.38 195 PRO A O 1
ATOM 1542 N N . ARG A 1 196 ? 2.561 -20.273 -2.888 1.00 79.19 196 ARG A N 1
ATOM 1543 C CA . ARG A 1 196 ? 3.123 -21.057 -3.998 1.00 79.19 196 ARG A CA 1
ATOM 1544 C C . ARG A 1 196 ? 1.996 -21.735 -4.773 1.00 79.19 196 ARG A C 1
ATOM 1546 O O . ARG A 1 196 ? 1.022 -22.185 -4.173 1.00 79.19 196 ARG A O 1
ATOM 1553 N N . PRO A 1 197 ? 2.116 -21.901 -6.100 1.00 62.78 197 PRO A N 1
ATOM 1554 C CA . PRO A 1 197 ? 1.029 -22.492 -6.881 1.00 62.78 197 PRO A CA 1
ATOM 1555 C C . PRO A 1 197 ? 0.703 -23.947 -6.518 1.00 62.78 197 PRO A C 1
ATOM 1557 O O . PRO A 1 197 ? -0.419 -24.394 -6.734 1.00 62.78 197 PRO A O 1
ATOM 1560 N N . ARG A 1 198 ? 1.652 -24.683 -5.921 1.00 61.22 198 ARG A N 1
ATOM 1561 C CA . ARG A 1 198 ? 1.403 -26.024 -5.365 1.00 61.22 198 ARG A CA 1
ATOM 1562 C C . ARG A 1 198 ? 0.392 -25.980 -4.214 1.00 61.22 198 ARG A C 1
ATOM 1564 O O . ARG A 1 198 ? -0.508 -26.815 -4.173 1.00 61.22 198 ARG A O 1
ATOM 1571 N N . ASP A 1 199 ? 0.516 -24.974 -3.352 1.00 62.78 199 ASP A N 1
ATOM 1572 C CA . ASP A 1 199 ? -0.379 -24.701 -2.228 1.00 62.78 199 ASP A CA 1
ATOM 1573 C C . ASP A 1 199 ? -1.794 -24.391 -2.756 1.00 62.78 199 ASP A C 1
ATOM 1575 O O . ASP A 1 199 ? -2.780 -24.949 -2.279 1.00 62.78 199 ASP A O 1
ATOM 1579 N N . LEU A 1 200 ? -1.883 -23.576 -3.819 1.00 60.56 200 LEU A N 1
ATOM 1580 C CA . LEU A 1 200 ? -3.146 -23.220 -4.483 1.00 60.56 200 LEU A CA 1
ATOM 1581 C C . LEU A 1 200 ? -3.845 -24.416 -5.153 1.00 60.56 200 LEU A C 1
ATOM 1583 O O . LEU A 1 200 ? -5.072 -24.446 -5.218 1.00 60.56 200 LEU A O 1
ATOM 1587 N N . MET A 1 201 ? -3.093 -25.415 -5.627 1.00 57.25 201 MET A N 1
ATOM 1588 C CA . MET A 1 201 ? -3.661 -26.636 -6.214 1.00 57.25 201 MET A CA 1
ATOM 1589 C C . MET A 1 201 ? -4.087 -27.693 -5.179 1.00 57.25 201 MET A C 1
ATOM 1591 O O . MET A 1 201 ? -4.606 -28.740 -5.569 1.00 57.25 201 MET A O 1
ATOM 1595 N N . GLY A 1 202 ? -3.886 -27.453 -3.876 1.00 55.31 202 GLY A N 1
ATOM 1596 C CA . GLY A 1 202 ? -4.339 -28.351 -2.804 1.00 55.31 202 GLY A CA 1
ATOM 1597 C C . GLY A 1 202 ? -3.721 -29.756 -2.840 1.00 55.31 202 GLY A C 1
ATOM 1598 O O . GLY A 1 202 ? -4.309 -30.704 -2.322 1.00 55.31 202 GLY A O 1
ATOM 1599 N N . GLN A 1 203 ? -2.561 -29.915 -3.483 1.00 48.56 203 GLN A N 1
ATOM 1600 C CA . GLN A 1 203 ? -1.876 -31.200 -3.600 1.00 48.56 203 GLN A CA 1
ATOM 1601 C C . GLN A 1 203 ? -0.966 -31.411 -2.387 1.00 48.56 203 GLN A C 1
ATOM 1603 O O . GLN A 1 203 ? 0.174 -30.945 -2.384 1.00 48.56 203 GLN A O 1
ATOM 1608 N N . GLU A 1 204 ? -1.471 -32.112 -1.367 1.00 42.06 204 GLU A N 1
ATOM 1609 C CA . GLU A 1 204 ? -0.717 -32.379 -0.137 1.00 42.06 204 GLU A CA 1
ATOM 1610 C C . GLU A 1 204 ? 0.635 -33.047 -0.417 1.00 42.06 204 GLU A C 1
ATOM 1612 O O . GLU A 1 204 ? 0.740 -34.157 -0.951 1.00 42.06 204 GLU A O 1
ATOM 1617 N N . THR A 1 205 ? 1.700 -32.362 -0.013 1.00 41.56 205 THR A N 1
ATOM 1618 C CA . THR A 1 205 ? 3.064 -32.862 -0.067 1.00 41.56 205 THR A CA 1
ATOM 1619 C C . THR A 1 205 ? 3.311 -33.858 1.062 1.00 41.56 205 THR A C 1
ATOM 1621 O O . THR A 1 205 ? 3.811 -33.533 2.132 1.00 41.56 205 THR A O 1
ATOM 1624 N N . GLY A 1 206 ? 3.089 -35.141 0.762 1.00 38.62 206 GLY A N 1
ATOM 1625 C CA . GLY A 1 206 ? 3.672 -36.255 1.529 1.00 38.62 206 GLY A CA 1
ATOM 1626 C C . GLY A 1 206 ? 5.214 -36.305 1.486 1.00 38.62 206 GLY A C 1
ATOM 1627 O O . GLY A 1 206 ? 5.831 -37.169 2.107 1.00 38.62 206 GLY A O 1
ATOM 1628 N N . GLY A 1 207 ? 5.855 -35.390 0.749 1.00 35.31 207 GLY A N 1
ATOM 1629 C CA . GLY A 1 207 ? 7.286 -35.111 0.828 1.00 35.31 207 GLY A CA 1
ATOM 1630 C C . GLY A 1 207 ? 7.590 -34.122 1.954 1.00 35.31 207 GLY A C 1
ATOM 1631 O O . GLY A 1 207 ? 6.837 -33.187 2.192 1.00 35.31 207 GLY A O 1
ATOM 1632 N N . LYS A 1 208 ? 8.715 -34.311 2.650 1.00 38.41 208 LYS A N 1
ATOM 1633 C CA . LYS A 1 208 ? 9.131 -33.433 3.753 1.00 38.41 208 LYS A CA 1
ATOM 1634 C C . LYS A 1 208 ? 9.411 -32.013 3.248 1.00 38.41 208 LYS A C 1
ATOM 1636 O O . LYS A 1 208 ? 10.532 -31.738 2.824 1.00 38.41 208 LYS A O 1
ATOM 1641 N N . ASP A 1 209 ? 8.451 -31.101 3.385 1.00 41.34 209 ASP A N 1
ATOM 1642 C CA . ASP A 1 209 ? 8.671 -29.666 3.182 1.00 41.34 209 ASP A CA 1
ATOM 1643 C C . ASP A 1 209 ? 9.505 -29.071 4.324 1.00 41.34 209 ASP A C 1
ATOM 1645 O O . ASP A 1 209 ? 9.064 -28.283 5.161 1.00 41.34 209 ASP A O 1
ATOM 1649 N N . THR A 1 210 ? 10.792 -29.421 4.332 1.00 39.31 210 THR A N 1
ATOM 1650 C CA . THR A 1 210 ? 11.831 -28.760 5.122 1.00 39.31 210 THR A CA 1
ATOM 1651 C C . THR A 1 210 ? 12.192 -27.398 4.525 1.00 39.31 210 THR A C 1
ATOM 1653 O O . THR A 1 210 ? 13.367 -27.026 4.462 1.00 39.31 210 THR A O 1
ATOM 1656 N N . ILE A 1 211 ? 11.179 -26.597 4.171 1.00 45.53 211 ILE A N 1
ATOM 1657 C CA . ILE A 1 211 ? 11.283 -25.140 4.009 1.00 45.53 211 ILE A CA 1
ATOM 1658 C C . ILE A 1 211 ? 11.388 -24.530 5.420 1.00 45.53 211 ILE A C 1
ATOM 1660 O O . ILE A 1 211 ? 10.520 -23.824 5.914 1.00 45.53 211 ILE A O 1
ATOM 1664 N N . LYS A 1 212 ? 12.492 -24.905 6.080 1.00 45.50 212 LYS A N 1
ATOM 1665 C CA . LYS A 1 212 ? 13.124 -24.346 7.279 1.00 45.50 212 LYS A CA 1
ATOM 1666 C C . LYS A 1 212 ? 12.140 -23.784 8.312 1.00 45.50 212 LYS A C 1
ATOM 1668 O O . LYS A 1 212 ? 11.859 -22.590 8.296 1.00 45.50 212 LYS A O 1
ATOM 1673 N N . LYS A 1 213 ? 11.755 -24.606 9.303 1.00 46.41 213 LYS A N 1
ATOM 1674 C CA . LYS A 1 213 ? 11.028 -24.150 10.511 1.00 46.41 213 LYS A CA 1
ATOM 1675 C C . LYS A 1 213 ? 11.654 -22.882 11.124 1.00 46.41 213 LYS A C 1
ATOM 1677 O O . LYS A 1 213 ? 10.910 -21.984 11.494 1.00 46.41 213 LYS A O 1
ATOM 1682 N N . ASN A 1 214 ? 12.990 -22.768 11.110 1.00 45.94 214 ASN A N 1
ATOM 1683 C CA . ASN A 1 214 ? 13.720 -21.550 11.485 1.00 45.94 214 ASN A CA 1
ATOM 1684 C C . ASN A 1 214 ? 13.236 -20.293 10.739 1.00 45.94 214 ASN A C 1
ATOM 1686 O O . ASN A 1 214 ? 12.867 -19.330 11.398 1.00 45.94 214 ASN A O 1
ATOM 1690 N N . ARG A 1 215 ? 13.143 -20.310 9.395 1.00 60.25 215 ARG A N 1
ATOM 1691 C CA . ARG A 1 215 ? 12.690 -19.134 8.624 1.00 60.25 215 ARG A CA 1
ATOM 1692 C C . ARG A 1 215 ? 11.290 -18.693 9.059 1.00 60.25 215 ARG A C 1
ATOM 1694 O O . ARG A 1 215 ? 11.038 -17.499 9.136 1.00 60.25 215 ARG A O 1
ATOM 1701 N N . HIS A 1 216 ? 10.390 -19.621 9.394 1.00 63.94 216 HIS A N 1
ATOM 1702 C CA . HIS A 1 216 ? 9.061 -19.243 9.881 1.00 63.94 216 HIS A CA 1
ATOM 1703 C C . HIS A 1 216 ? 9.111 -18.563 11.261 1.00 63.94 216 HIS A C 1
ATOM 1705 O O . HIS A 1 216 ? 8.357 -17.620 11.474 1.00 63.94 216 HIS A O 1
ATOM 1711 N N . SER A 1 217 ? 9.989 -18.983 12.180 1.00 62.97 217 SER A N 1
ATOM 1712 C CA . SER A 1 217 ? 10.202 -18.272 13.456 1.00 62.97 217 SER A CA 1
ATOM 1713 C C . SER A 1 217 ? 10.986 -16.961 13.307 1.00 62.97 217 SER A C 1
ATOM 1715 O O . SER A 1 217 ? 10.828 -16.063 14.129 1.00 62.97 217 SER A O 1
ATOM 1717 N N . ASP A 1 218 ? 11.803 -16.830 12.259 1.00 69.88 218 ASP A N 1
ATOM 1718 C CA . ASP A 1 218 ? 12.501 -15.583 11.936 1.00 69.88 218 ASP A CA 1
ATOM 1719 C C . ASP A 1 218 ? 11.514 -14.532 11.389 1.00 69.88 218 ASP A C 1
ATOM 1721 O O . ASP A 1 218 ? 11.605 -13.358 11.746 1.00 69.88 218 ASP A O 1
ATOM 1725 N N . ILE A 1 219 ? 10.551 -14.955 10.554 1.00 76.38 219 ILE A N 1
ATOM 1726 C CA . ILE A 1 219 ? 9.547 -14.095 9.898 1.00 76.38 219 ILE A CA 1
ATOM 1727 C C . ILE A 1 219 ? 8.327 -13.820 10.790 1.00 76.38 219 ILE A C 1
ATOM 1729 O O . ILE A 1 219 ? 7.792 -12.712 10.758 1.00 76.38 219 ILE A O 1
ATOM 1733 N N . PHE A 1 220 ? 7.868 -14.800 11.574 1.00 80.38 220 PHE A N 1
ATOM 1734 C CA . PHE A 1 220 ? 6.653 -14.705 12.387 1.00 80.38 220 PHE A CA 1
ATOM 1735 C C . PHE A 1 220 ? 6.924 -15.034 13.856 1.00 80.38 220 PHE A C 1
ATOM 1737 O O . PHE A 1 220 ? 7.535 -16.047 14.198 1.00 80.38 220 PHE A O 1
ATOM 1744 N N . LYS A 1 221 ? 6.387 -14.191 14.737 1.00 79.81 221 LYS A N 1
ATOM 1745 C CA . LYS A 1 221 ? 6.363 -14.404 16.185 1.00 79.81 221 LYS A CA 1
ATOM 1746 C C . LYS A 1 221 ? 5.458 -15.604 16.540 1.00 79.81 221 LYS A C 1
ATOM 1748 O O . LYS A 1 221 ? 4.541 -15.924 15.781 1.00 79.81 221 LYS A O 1
ATOM 1753 N N . PRO A 1 222 ? 5.602 -16.220 17.733 1.00 75.69 222 PRO A N 1
ATOM 1754 C CA . PRO A 1 222 ? 4.758 -17.346 18.164 1.00 75.69 222 PRO A CA 1
ATOM 1755 C C . PRO A 1 222 ? 3.244 -17.068 18.246 1.00 75.69 222 PRO A C 1
ATOM 1757 O O . PRO A 1 222 ? 2.463 -18.011 18.312 1.00 75.69 222 PRO A O 1
ATOM 1760 N N . ASN A 1 223 ? 2.818 -15.800 18.249 1.00 73.19 223 ASN A N 1
ATOM 1761 C CA . ASN A 1 223 ? 1.409 -15.385 18.205 1.00 73.19 223 ASN A CA 1
ATOM 1762 C C . ASN A 1 223 ? 0.854 -15.210 16.771 1.00 73.19 223 ASN A C 1
ATOM 1764 O O . ASN A 1 223 ? -0.303 -14.828 16.621 1.00 73.19 223 ASN A O 1
ATOM 1768 N N . GLY A 1 224 ? 1.657 -15.462 15.730 1.00 70.56 224 GLY A N 1
ATOM 1769 C CA . GLY A 1 224 ? 1.280 -15.292 14.321 1.00 70.56 224 GLY A CA 1
ATOM 1770 C C . GLY A 1 224 ? 1.485 -13.879 13.757 1.00 70.56 224 GLY A C 1
ATOM 1771 O O . GLY A 1 224 ? 1.294 -13.675 12.559 1.00 70.56 224 GLY A O 1
ATOM 1772 N N . GLU A 1 225 ? 1.903 -12.907 14.573 1.00 75.44 225 GLU A N 1
ATOM 1773 C CA . GLU A 1 225 ? 2.297 -11.580 14.085 1.00 75.44 225 GLU A CA 1
ATOM 1774 C C . GLU A 1 225 ? 3.612 -11.639 13.301 1.00 75.44 225 GLU A C 1
ATOM 1776 O O . GLU A 1 225 ? 4.489 -12.461 13.572 1.00 75.44 225 GLU A O 1
ATOM 1781 N N . ILE A 1 226 ? 3.794 -10.705 12.371 1.00 80.81 226 ILE A N 1
ATOM 1782 C CA . ILE A 1 226 ? 5.041 -10.554 11.618 1.00 80.81 226 ILE A CA 1
ATOM 1783 C C . ILE A 1 226 ? 6.130 -9.988 12.544 1.00 80.81 226 ILE A C 1
ATOM 1785 O O . ILE A 1 226 ? 5.884 -9.098 13.362 1.00 80.81 226 ILE A O 1
ATOM 1789 N N . ASN A 1 227 ? 7.351 -10.496 12.416 1.00 82.12 227 ASN A N 1
ATOM 1790 C CA . ASN A 1 227 ? 8.525 -10.122 13.205 1.00 82.12 227 ASN A CA 1
ATOM 1791 C C . ASN A 1 227 ? 9.296 -8.926 12.596 1.00 82.12 227 ASN A C 1
ATOM 1793 O O . ASN A 1 227 ? 10.525 -8.928 12.528 1.00 82.12 227 ASN A O 1
ATOM 1797 N N . VAL A 1 228 ? 8.571 -7.907 12.124 1.00 82.62 228 VAL A N 1
ATOM 1798 C CA . VAL A 1 228 ? 9.146 -6.640 11.636 1.00 82.62 228 VAL A CA 1
ATOM 1799 C C . VAL A 1 228 ? 9.453 -5.689 12.793 1.00 82.62 228 VAL A C 1
ATOM 1801 O O . VAL A 1 228 ? 8.709 -5.626 13.773 1.00 82.62 228 VAL A O 1
ATOM 1804 N N . LYS A 1 229 ? 10.544 -4.922 12.675 1.00 81.00 229 LYS A N 1
ATOM 1805 C CA . LYS A 1 229 ? 10.948 -3.901 13.662 1.00 81.00 229 LYS A CA 1
ATOM 1806 C C . LYS A 1 229 ? 10.695 -2.471 13.164 1.00 81.00 229 LYS A C 1
ATOM 1808 O O . LYS A 1 229 ? 10.909 -1.526 13.919 1.00 81.00 229 LYS A O 1
ATOM 1813 N N . TYR A 1 230 ? 10.257 -2.316 11.912 1.00 83.69 230 TYR A N 1
ATOM 1814 C CA . TYR A 1 230 ? 10.032 -1.050 11.208 1.00 83.69 230 TYR A CA 1
ATOM 1815 C C . TYR A 1 230 ? 11.236 -0.099 11.241 1.00 83.69 230 TYR A C 1
ATOM 1817 O O . TYR A 1 230 ? 11.077 1.116 11.365 1.00 83.69 230 TYR A O 1
ATOM 1825 N N . ASN A 1 231 ? 12.455 -0.641 11.166 1.00 84.81 231 ASN A N 1
ATOM 1826 C CA . ASN A 1 231 ? 13.678 0.149 11.314 1.00 84.81 231 ASN A CA 1
ATOM 1827 C C . ASN A 1 231 ? 14.259 0.627 9.964 1.00 84.81 231 ASN A C 1
ATOM 1829 O O . ASN A 1 231 ? 13.868 0.165 8.894 1.00 84.81 231 ASN A O 1
ATOM 1833 N N . MET A 1 232 ? 15.226 1.552 10.009 1.00 80.69 232 MET A N 1
ATOM 1834 C CA . MET A 1 232 ? 15.836 2.154 8.809 1.00 80.69 232 MET A CA 1
ATOM 1835 C C . MET A 1 232 ? 16.524 1.150 7.870 1.00 80.69 232 MET A C 1
ATOM 1837 O O . MET A 1 232 ? 16.564 1.388 6.664 1.00 80.69 232 MET A O 1
ATOM 1841 N N . GLN A 1 233 ? 17.064 0.045 8.393 1.00 83.50 233 GLN A N 1
ATOM 1842 C CA . GLN A 1 233 ? 17.728 -0.985 7.590 1.00 83.50 233 GLN A CA 1
ATOM 1843 C C . GLN A 1 233 ? 16.709 -1.868 6.862 1.00 83.50 233 GLN A C 1
ATOM 1845 O O . GLN A 1 233 ? 16.889 -2.165 5.684 1.00 83.50 233 GLN A O 1
ATOM 1850 N N . GLU A 1 234 ? 15.617 -2.238 7.535 1.00 88.62 234 GLU A N 1
ATOM 1851 C CA . GLU A 1 234 ? 14.493 -2.954 6.916 1.00 88.62 234 GLU A CA 1
ATOM 1852 C C . GLU A 1 234 ? 13.811 -2.078 5.853 1.00 88.62 234 GLU A C 1
ATOM 1854 O O . GLU A 1 234 ? 13.530 -2.544 4.752 1.00 88.62 234 GLU A O 1
ATOM 1859 N N . TYR A 1 235 ? 13.644 -0.779 6.123 1.00 87.88 235 TYR A N 1
ATOM 1860 C CA . TYR A 1 235 ? 13.103 0.158 5.139 1.00 87.88 235 TYR A CA 1
ATOM 1861 C C . TYR A 1 235 ? 14.034 0.372 3.930 1.00 87.88 235 TYR A C 1
ATOM 1863 O O . TYR A 1 235 ? 13.553 0.460 2.803 1.00 87.88 235 TYR A O 1
ATOM 1871 N N . ARG A 1 236 ? 15.364 0.398 4.116 1.00 86.75 236 ARG A N 1
ATOM 1872 C CA . ARG A 1 236 ? 16.318 0.429 2.988 1.00 86.75 236 ARG A CA 1
ATOM 1873 C C . ARG A 1 236 ? 16.284 -0.869 2.172 1.00 86.75 236 ARG A C 1
ATOM 1875 O O . ARG A 1 236 ? 16.369 -0.811 0.949 1.00 86.75 236 ARG A O 1
ATOM 1882 N N . MET A 1 237 ? 16.116 -2.022 2.822 1.00 89.75 237 MET A N 1
ATOM 1883 C CA . MET A 1 237 ? 15.917 -3.304 2.135 1.00 89.75 237 MET A CA 1
ATOM 1884 C C . MET A 1 237 ? 14.642 -3.283 1.277 1.00 89.75 237 MET A C 1
ATOM 1886 O O . MET A 1 237 ? 14.693 -3.661 0.108 1.00 89.75 237 MET A O 1
ATOM 1890 N N . LEU A 1 238 ? 13.535 -2.764 1.822 1.00 93.50 238 LEU A N 1
ATOM 1891 C CA . LEU A 1 238 ? 12.281 -2.586 1.089 1.00 93.50 238 LEU A CA 1
ATOM 1892 C C . LEU A 1 238 ? 12.429 -1.631 -0.098 1.00 93.50 238 LEU A C 1
ATOM 1894 O O . LEU A 1 238 ? 12.018 -1.973 -1.202 1.00 93.50 238 LEU A O 1
ATOM 1898 N N . TRP A 1 239 ? 13.033 -0.458 0.116 1.00 90.81 239 TRP A N 1
ATOM 1899 C CA . TRP A 1 239 ? 13.275 0.529 -0.938 1.00 90.81 239 TRP A CA 1
ATOM 1900 C C . TRP A 1 239 ? 14.005 -0.091 -2.130 1.00 90.81 239 TRP A C 1
ATOM 1902 O O . TRP A 1 239 ? 13.544 0.025 -3.265 1.00 90.81 239 TRP A O 1
ATOM 1912 N N . ASN A 1 240 ? 15.112 -0.791 -1.863 1.00 91.88 240 ASN A N 1
ATOM 1913 C CA . ASN A 1 240 ? 15.908 -1.438 -2.900 1.00 91.88 240 ASN A CA 1
ATOM 1914 C C . ASN A 1 240 ? 15.082 -2.488 -3.660 1.00 91.88 240 ASN A C 1
ATOM 1916 O O . ASN A 1 240 ? 15.063 -2.465 -4.887 1.00 91.88 240 ASN A O 1
ATOM 1920 N N . ALA A 1 241 ? 14.358 -3.359 -2.949 1.00 94.56 241 ALA A N 1
ATOM 1921 C CA . ALA A 1 241 ? 13.564 -4.420 -3.568 1.00 94.56 241 ALA A CA 1
ATOM 1922 C C . ALA A 1 241 ? 12.383 -3.880 -4.400 1.00 94.56 241 ALA A C 1
ATOM 1924 O O . ALA A 1 241 ? 12.118 -4.383 -5.493 1.00 94.56 241 ALA A O 1
ATOM 1925 N N . VAL A 1 242 ? 11.703 -2.820 -3.937 1.00 94.06 242 VAL A N 1
ATOM 1926 C CA . VAL A 1 242 ? 10.652 -2.148 -4.720 1.00 94.06 242 VAL A CA 1
ATOM 1927 C C . VAL A 1 242 ? 11.242 -1.486 -5.964 1.00 94.06 242 VAL A C 1
ATOM 1929 O O . VAL A 1 242 ? 10.688 -1.651 -7.048 1.00 94.06 242 VAL A O 1
ATOM 1932 N N . LYS A 1 243 ? 12.363 -0.760 -5.847 1.00 91.00 243 LYS A N 1
ATOM 1933 C CA . LYS A 1 243 ? 12.968 -0.052 -6.988 1.00 91.00 243 LYS A CA 1
ATOM 1934 C C . LYS A 1 243 ? 13.591 -1.003 -8.013 1.00 91.00 243 LYS A C 1
ATOM 1936 O O . LYS A 1 243 ? 13.486 -0.731 -9.209 1.00 91.00 243 LYS A O 1
ATOM 1941 N N . GLU A 1 244 ? 14.142 -2.143 -7.592 1.00 92.62 244 GLU A N 1
ATOM 1942 C CA . GLU A 1 244 ? 14.554 -3.221 -8.502 1.00 92.62 244 GLU A CA 1
ATOM 1943 C C . GLU A 1 244 ? 13.344 -3.777 -9.272 1.00 92.62 244 GLU A C 1
ATOM 1945 O O . GLU A 1 244 ? 13.356 -3.801 -10.503 1.00 92.62 244 GLU A O 1
ATOM 1950 N N . LEU A 1 245 ? 12.264 -4.148 -8.569 1.00 93.62 245 LEU A N 1
ATOM 1951 C CA . LEU A 1 245 ? 11.040 -4.671 -9.182 1.00 93.62 245 LEU A CA 1
ATOM 1952 C C . LEU A 1 245 ? 10.392 -3.663 -10.145 1.00 93.62 245 LEU A C 1
ATOM 1954 O O . LEU A 1 245 ? 10.034 -4.029 -11.265 1.00 93.62 245 LEU A O 1
ATOM 1958 N N . GLN A 1 246 ? 10.279 -2.399 -9.732 1.00 91.44 246 GLN A N 1
ATOM 1959 C CA . GLN A 1 246 ? 9.742 -1.303 -10.540 1.00 91.44 246 GLN A CA 1
ATOM 1960 C C . GLN A 1 246 ? 10.565 -1.115 -11.820 1.00 91.44 246 GLN A C 1
ATOM 1962 O O . GLN A 1 246 ? 10.004 -1.084 -12.915 1.00 91.44 246 GLN A O 1
ATOM 1967 N N . THR A 1 247 ? 11.896 -1.063 -11.698 1.00 90.12 247 THR A N 1
ATOM 1968 C CA . THR A 1 247 ? 12.805 -0.943 -12.848 1.00 90.12 247 THR A CA 1
ATOM 1969 C C . THR A 1 247 ? 12.673 -2.148 -13.776 1.00 90.12 247 THR A C 1
ATOM 1971 O O . THR A 1 247 ? 12.544 -1.971 -14.986 1.00 90.12 247 THR A O 1
ATOM 1974 N N . ARG A 1 248 ? 12.635 -3.370 -13.230 1.00 92.00 248 ARG A N 1
ATOM 1975 C CA . ARG A 1 248 ? 12.521 -4.616 -14.000 1.00 92.00 248 ARG A CA 1
ATOM 1976 C C . ARG A 1 248 ? 11.214 -4.692 -14.789 1.00 92.00 248 ARG A C 1
ATOM 1978 O O . ARG A 1 248 ? 11.254 -5.028 -15.968 1.00 92.00 248 ARG A O 1
ATOM 1985 N N . LEU A 1 249 ? 10.073 -4.383 -14.168 1.00 90.38 249 LEU A N 1
ATOM 1986 C CA . LEU A 1 249 ? 8.768 -4.415 -14.840 1.00 90.38 249 LEU A CA 1
ATOM 1987 C C . LEU A 1 249 ? 8.660 -3.3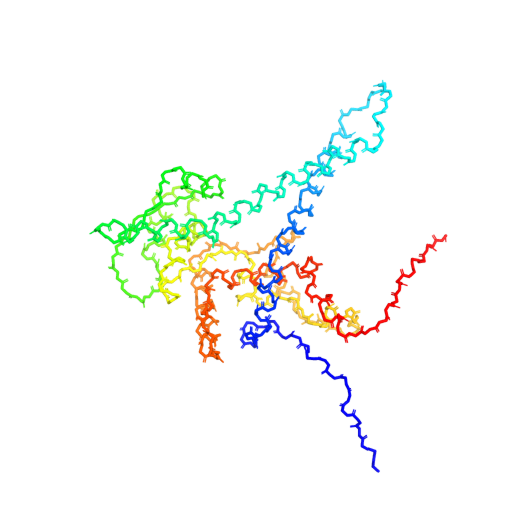20 -15.910 1.00 90.38 249 LEU A C 1
ATOM 1989 O O . LEU A 1 249 ? 8.303 -3.622 -17.046 1.00 90.38 249 LEU A O 1
ATOM 1993 N N . ASN A 1 250 ? 9.060 -2.085 -15.590 1.00 89.12 250 ASN A N 1
ATOM 1994 C CA . ASN A 1 250 ? 9.001 -0.956 -16.527 1.00 89.12 250 ASN A CA 1
ATOM 1995 C C . ASN A 1 250 ? 10.020 -1.060 -17.677 1.00 89.12 250 ASN A C 1
ATOM 1997 O O . ASN A 1 250 ? 9.809 -0.462 -18.726 1.00 89.12 250 ASN A O 1
ATOM 2001 N N . SER A 1 251 ? 11.101 -1.831 -17.513 1.00 85.94 251 SER A N 1
ATOM 2002 C CA . SER A 1 251 ? 12.070 -2.108 -18.590 1.00 85.94 251 SER A CA 1
ATOM 2003 C C . SER A 1 251 ? 11.684 -3.310 -19.458 1.00 85.94 251 SER A C 1
ATOM 2005 O O . SER A 1 251 ? 12.182 -3.443 -20.572 1.00 85.94 251 SER A O 1
ATOM 2007 N N . ALA A 1 252 ? 10.834 -4.209 -18.953 1.00 75.44 252 ALA A N 1
ATOM 2008 C CA . ALA A 1 252 ? 10.434 -5.431 -19.652 1.00 75.44 252 ALA A CA 1
ATOM 2009 C C . ALA A 1 252 ? 9.199 -5.255 -20.555 1.00 75.44 252 ALA A C 1
ATOM 2011 O O . ALA A 1 252 ? 8.892 -6.160 -21.332 1.00 75.44 252 ALA A O 1
ATOM 2012 N N . G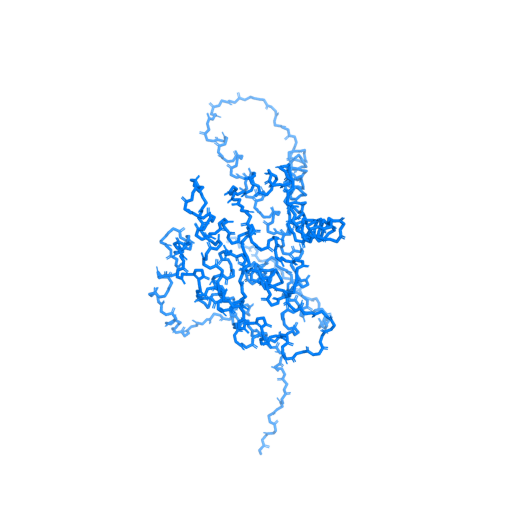LU A 1 253 ? 8.471 -4.139 -20.447 1.00 64.38 253 GLU A N 1
ATOM 2013 C CA . GLU A 1 253 ? 7.180 -3.958 -21.114 1.00 64.38 253 GLU A CA 1
ATOM 2014 C C . GLU A 1 253 ? 7.009 -2.573 -21.746 1.00 64.38 253 GLU A C 1
ATOM 2016 O O . GLU A 1 253 ? 7.057 -1.545 -21.074 1.00 64.38 253 GLU A O 1
ATOM 2021 N N . LEU A 1 254 ? 6.699 -2.565 -23.045 1.00 55.56 254 LEU A N 1
ATOM 2022 C CA . LEU A 1 254 ? 6.258 -1.392 -23.808 1.00 55.56 254 LEU A CA 1
ATOM 2023 C C . LEU A 1 254 ? 4.794 -1.063 -23.450 1.00 55.56 254 LEU A C 1
ATOM 2025 O O . LEU A 1 254 ? 3.872 -1.353 -24.206 1.00 55.56 254 LEU A O 1
ATOM 2029 N N . SER A 1 255 ? 4.593 -0.544 -22.238 1.00 62.34 255 SER A N 1
ATOM 2030 C CA . SER A 1 255 ? 3.294 -0.298 -21.603 1.00 62.34 255 SER A CA 1
ATOM 2031 C C . SER A 1 255 ? 3.056 1.202 -21.433 1.00 62.34 255 SER A C 1
ATOM 2033 O O . SER A 1 255 ? 3.826 1.852 -20.731 1.00 62.34 255 SER A O 1
ATOM 2035 N N . ASP A 1 256 ? 1.962 1.739 -21.991 1.00 64.88 256 ASP A N 1
ATOM 2036 C CA . ASP A 1 256 ? 1.607 3.172 -21.891 1.00 64.88 256 ASP A CA 1
ATOM 2037 C C . ASP A 1 256 ? 1.495 3.678 -20.442 1.00 64.88 256 ASP A C 1
ATOM 2039 O O . ASP A 1 256 ? 1.700 4.860 -20.165 1.00 64.88 256 ASP A O 1
ATOM 2043 N N . LYS A 1 257 ? 1.188 2.779 -19.496 1.00 78.62 257 LYS A N 1
ATOM 2044 C CA . LYS A 1 257 ? 1.272 3.045 -18.057 1.00 78.62 257 LYS A CA 1
ATOM 2045 C C . LYS A 1 257 ? 2.457 2.296 -17.446 1.00 78.62 257 LYS A C 1
ATOM 2047 O O . LYS A 1 257 ? 2.512 1.064 -17.517 1.00 78.62 257 LYS A O 1
ATOM 2052 N N . ALA A 1 258 ? 3.346 3.041 -16.791 1.00 86.94 258 ALA A N 1
ATOM 2053 C CA . ALA A 1 258 ? 4.397 2.509 -15.929 1.00 86.94 258 ALA A CA 1
ATOM 2054 C C . ALA A 1 258 ? 3.835 2.020 -14.579 1.00 86.94 258 ALA A C 1
ATOM 2056 O O . ALA A 1 258 ? 2.865 2.568 -14.053 1.00 86.94 258 ALA A O 1
ATOM 2057 N N . VAL A 1 259 ? 4.476 1.004 -14.005 1.00 90.31 259 VAL A N 1
ATOM 2058 C CA . VAL A 1 259 ? 4.205 0.471 -12.666 1.00 90.31 259 VAL A CA 1
ATOM 2059 C C . VAL A 1 259 ? 4.694 1.455 -11.602 1.00 90.31 259 VAL A C 1
ATOM 2061 O O . VAL A 1 259 ? 5.870 1.835 -11.587 1.00 90.31 259 VAL A O 1
ATOM 2064 N N . SER A 1 260 ? 3.791 1.829 -10.696 1.00 91.38 260 SER A N 1
ATOM 2065 C CA . SER A 1 260 ? 4.080 2.637 -9.504 1.00 91.38 260 SER A CA 1
ATOM 2066 C C . SER A 1 260 ? 4.451 1.771 -8.287 1.00 91.38 260 SER A C 1
ATOM 2068 O O . SER A 1 260 ? 4.130 0.579 -8.228 1.00 91.38 260 SER A O 1
ATOM 2070 N N . CYS A 1 261 ? 5.098 2.356 -7.279 1.00 91.62 261 CYS A N 1
ATOM 2071 C CA . CYS A 1 261 ? 5.255 1.744 -5.957 1.00 91.62 261 CYS A CA 1
ATOM 2072 C C . CYS A 1 261 ? 3.885 1.456 -5.318 1.00 91.62 261 CYS A C 1
ATOM 2074 O O . CYS A 1 261 ? 3.722 0.415 -4.680 1.00 91.62 261 CYS A O 1
ATOM 2076 N N . ALA A 1 262 ? 2.884 2.314 -5.547 1.00 91.44 262 ALA A N 1
ATOM 2077 C CA . ALA A 1 262 ? 1.501 2.056 -5.143 1.00 91.44 262 ALA A CA 1
ATOM 2078 C C . ALA A 1 262 ? 0.893 0.810 -5.825 1.00 91.44 262 ALA A C 1
ATOM 2080 O O . ALA A 1 262 ? 0.200 0.034 -5.170 1.00 91.44 262 ALA A O 1
ATOM 2081 N N . ASP A 1 263 ? 1.159 0.567 -7.113 1.00 94.06 263 ASP A N 1
ATOM 2082 C CA . ASP A 1 263 ? 0.711 -0.655 -7.802 1.00 94.06 263 ASP A CA 1
ATOM 2083 C C . ASP A 1 263 ? 1.417 -1.910 -7.240 1.00 94.06 263 ASP A C 1
ATOM 2085 O O . ASP A 1 263 ? 0.791 -2.962 -7.098 1.00 94.06 263 ASP A O 1
ATOM 2089 N N . ILE A 1 264 ? 2.697 -1.800 -6.859 1.00 95.56 264 ILE A N 1
ATOM 2090 C CA . ILE A 1 264 ? 3.461 -2.881 -6.205 1.00 95.56 264 ILE A CA 1
ATOM 2091 C C . ILE A 1 264 ? 2.872 -3.225 -4.827 1.00 95.56 264 ILE A C 1
ATOM 2093 O O . ILE A 1 264 ? 2.692 -4.406 -4.526 1.00 95.56 264 ILE A O 1
ATOM 2097 N N . GLU A 1 265 ? 2.504 -2.225 -4.020 1.00 95.19 265 GLU A N 1
ATOM 2098 C CA . GLU A 1 265 ? 1.818 -2.441 -2.736 1.00 95.19 265 GLU A CA 1
ATOM 2099 C C . GLU A 1 265 ? 0.461 -3.139 -2.921 1.00 95.19 265 GLU A C 1
ATOM 2101 O O . GLU A 1 265 ? 0.143 -4.093 -2.207 1.00 95.19 265 GLU A O 1
ATOM 2106 N N . LYS A 1 266 ? -0.331 -2.705 -3.910 1.00 95.25 266 LYS A N 1
ATOM 2107 C CA . LYS A 1 266 ? -1.635 -3.307 -4.225 1.00 95.25 266 LYS A CA 1
ATOM 2108 C C . LYS A 1 266 ? -1.501 -4.782 -4.600 1.00 95.25 266 LYS A C 1
ATOM 2110 O O . LYS A 1 266 ? -2.264 -5.610 -4.105 1.00 95.25 266 LYS A O 1
ATOM 2115 N N . VAL A 1 267 ? -0.501 -5.136 -5.410 1.00 96.06 267 VAL A N 1
ATOM 2116 C CA . VAL A 1 267 ? -0.202 -6.538 -5.747 1.00 96.06 267 VAL A CA 1
ATOM 2117 C C . VAL A 1 267 ? 0.258 -7.332 -4.518 1.00 96.06 267 VAL A C 1
ATOM 2119 O O . VAL A 1 267 ? -0.183 -8.469 -4.344 1.00 96.06 267 VAL A O 1
ATOM 2122 N N . ALA A 1 268 ? 1.055 -6.742 -3.622 1.00 95.88 268 ALA A N 1
ATOM 2123 C CA . ALA A 1 268 ? 1.452 -7.386 -2.368 1.00 95.88 268 ALA A CA 1
ATOM 2124 C C . ALA A 1 268 ? 0.241 -7.726 -1.478 1.00 95.88 268 ALA A C 1
ATOM 2126 O O . ALA A 1 268 ? 0.117 -8.852 -0.990 1.00 95.88 268 ALA A O 1
ATOM 2127 N N . PHE A 1 269 ? -0.696 -6.783 -1.329 1.00 94.56 269 PHE A N 1
ATOM 2128 C CA . PHE A 1 269 ? -1.943 -6.986 -0.588 1.00 94.56 269 PHE A CA 1
ATOM 2129 C C . PHE A 1 269 ? -2.816 -8.096 -1.202 1.00 94.56 269 PHE A C 1
ATOM 2131 O O . PHE A 1 269 ? -3.402 -8.893 -0.466 1.00 94.56 269 PHE A O 1
ATOM 2138 N N . VAL A 1 270 ? -2.873 -8.193 -2.539 1.00 94.75 270 VAL A N 1
ATOM 2139 C CA . VAL A 1 270 ? -3.593 -9.274 -3.242 1.00 94.75 270 VAL A CA 1
ATOM 2140 C C . VAL A 1 270 ? -2.935 -10.629 -3.013 1.00 94.75 270 VAL A C 1
ATOM 2142 O O . VAL A 1 270 ? -3.632 -11.596 -2.726 1.00 94.75 270 VAL A O 1
ATOM 2145 N N . LEU A 1 271 ? -1.604 -10.714 -3.068 1.00 92.50 271 LEU A N 1
ATOM 2146 C CA . LEU A 1 271 ? -0.878 -11.956 -2.781 1.00 92.50 271 LEU A CA 1
ATOM 2147 C C . LEU A 1 271 ? -1.057 -12.410 -1.325 1.00 92.50 271 LEU A C 1
ATOM 2149 O O . LEU A 1 271 ? -1.143 -13.610 -1.066 1.00 92.50 271 LEU A O 1
ATOM 2153 N N . ARG A 1 272 ? -1.175 -11.469 -0.380 1.00 90.31 272 ARG A N 1
ATOM 2154 C CA . ARG A 1 272 ? -1.494 -11.756 1.027 1.00 90.31 272 ARG A CA 1
ATOM 2155 C C . ARG A 1 272 ? -2.898 -12.341 1.220 1.00 90.31 272 ARG A C 1
ATOM 2157 O O . ARG A 1 272 ? -3.084 -13.172 2.106 1.00 90.31 272 ARG A O 1
ATOM 2164 N N . HIS A 1 273 ? -3.856 -11.909 0.401 1.00 90.62 273 HIS A N 1
ATOM 2165 C CA . HIS A 1 273 ? -5.285 -12.226 0.501 1.00 90.62 273 HIS A CA 1
ATOM 2166 C C . HIS A 1 273 ? -5.797 -12.967 -0.746 1.00 90.62 273 HIS A C 1
ATOM 2168 O O . HIS A 1 273 ? -6.927 -12.757 -1.196 1.00 90.62 273 HIS A O 1
ATOM 2174 N N . ILE A 1 274 ? -4.957 -13.824 -1.341 1.00 89.31 274 ILE A N 1
ATOM 2175 C CA . ILE A 1 274 ? -5.259 -14.487 -2.618 1.00 89.31 274 ILE A CA 1
ATOM 2176 C C . ILE A 1 274 ? -6.524 -15.361 -2.526 1.00 89.31 274 ILE A C 1
ATOM 2178 O O . ILE A 1 274 ? -7.251 -15.501 -3.507 1.00 89.31 274 ILE A O 1
ATOM 2182 N N . ASP A 1 275 ? -6.822 -15.869 -1.326 1.00 86.75 275 ASP A N 1
ATOM 2183 C CA . ASP A 1 275 ? -8.023 -16.619 -0.948 1.00 86.75 275 ASP A CA 1
ATOM 2184 C C . ASP A 1 275 ? -9.325 -15.817 -1.100 1.00 86.75 275 ASP A C 1
ATOM 2186 O O . ASP A 1 275 ? -10.375 -16.398 -1.360 1.00 86.75 275 ASP A O 1
ATOM 2190 N N . LEU A 1 276 ? -9.253 -14.490 -0.967 1.00 86.56 276 LEU A N 1
ATOM 2191 C CA . LEU A 1 276 ? -10.381 -13.565 -1.110 1.00 86.56 276 LEU A CA 1
ATOM 2192 C C . LEU A 1 276 ? -10.428 -12.857 -2.472 1.00 86.56 276 LEU A C 1
ATOM 2194 O O . LEU A 1 276 ? -11.396 -12.164 -2.773 1.00 86.56 276 LEU A O 1
ATOM 2198 N N . SER A 1 277 ? -9.378 -12.991 -3.281 1.00 84.69 277 SER A N 1
ATOM 2199 C CA . SER A 1 277 ? -9.161 -12.151 -4.465 1.00 84.69 277 SER A CA 1
ATOM 2200 C C . SER A 1 277 ? -10.007 -12.495 -5.695 1.00 84.69 277 SER A C 1
ATOM 2202 O O . SER A 1 277 ? -10.040 -11.723 -6.652 1.00 84.69 277 SER A O 1
ATOM 2204 N N . GLY A 1 278 ? -10.615 -13.685 -5.730 1.00 79.50 278 GLY A N 1
ATOM 2205 C CA . GLY A 1 278 ? -11.235 -14.253 -6.936 1.00 79.50 278 GLY A CA 1
ATOM 2206 C C . GLY A 1 278 ? -10.244 -14.624 -8.056 1.00 79.50 278 GLY A C 1
ATOM 2207 O O . GLY A 1 278 ? -10.657 -15.170 -9.077 1.00 79.50 278 GLY A O 1
ATOM 2208 N N . TYR A 1 279 ? -8.937 -14.384 -7.882 1.00 78.62 279 TYR A N 1
ATOM 2209 C CA . TYR A 1 279 ? -7.901 -14.597 -8.904 1.00 78.62 279 TYR A CA 1
ATOM 2210 C C . TYR A 1 279 ? -7.881 -16.036 -9.447 1.00 78.62 279 TYR A C 1
ATOM 2212 O O . TYR A 1 279 ? -7.749 -16.254 -10.650 1.00 78.62 279 TYR A O 1
ATOM 2220 N N . ASN A 1 280 ? -8.078 -17.022 -8.567 1.00 66.69 280 ASN A N 1
ATOM 2221 C CA . ASN A 1 280 ? -8.104 -18.438 -8.940 1.00 66.69 280 ASN A CA 1
ATOM 2222 C C . ASN A 1 280 ? -9.338 -18.809 -9.787 1.00 66.69 280 ASN A C 1
ATOM 2224 O O . ASN A 1 280 ? -9.248 -19.694 -10.634 1.00 66.69 280 ASN A O 1
ATOM 2228 N N . GLU A 1 281 ? -10.474 -18.129 -9.598 1.00 60.09 281 GLU A N 1
ATOM 2229 C CA . GLU A 1 281 ? -11.730 -18.423 -10.307 1.00 60.09 281 GLU A CA 1
ATOM 2230 C C . GLU A 1 281 ? -11.705 -17.898 -11.751 1.00 60.09 281 GLU A C 1
ATOM 2232 O O . GLU A 1 281 ? -12.263 -18.516 -12.660 1.00 60.09 281 GLU A O 1
ATOM 2237 N N . GLN A 1 282 ? -10.979 -16.800 -12.000 1.00 50.75 282 GLN A N 1
ATOM 2238 C CA . GLN A 1 282 ? -10.799 -16.237 -13.344 1.00 50.75 282 GLN A CA 1
ATOM 2239 C C . GLN A 1 282 ? -10.155 -17.249 -14.310 1.00 50.75 282 GLN A C 1
ATOM 2241 O O . GLN A 1 282 ? -10.498 -17.269 -15.494 1.00 50.75 282 GLN A O 1
ATOM 2246 N N . GLY A 1 283 ? -9.283 -18.133 -13.809 1.00 43.81 283 GLY A N 1
ATOM 2247 C CA . GLY A 1 283 ? -8.635 -19.187 -14.596 1.00 43.81 283 GLY A CA 1
ATOM 2248 C C . GLY A 1 283 ? -9.578 -20.288 -15.100 1.00 43.81 283 GLY A C 1
ATOM 2249 O O . GLY A 1 283 ? -9.313 -20.870 -16.151 1.00 43.81 283 GLY A O 1
ATOM 2250 N N . GLU A 1 284 ? -10.692 -20.553 -14.409 1.00 38.41 284 GLU A N 1
ATOM 2251 C CA . GLU A 1 284 ? -11.669 -21.573 -14.826 1.00 38.41 284 GLU A CA 1
ATOM 2252 C C . GLU A 1 284 ? -12.666 -21.047 -15.876 1.00 38.41 284 GLU A C 1
ATOM 2254 O O . GLU A 1 284 ? -13.281 -21.835 -16.590 1.00 38.41 284 GLU A O 1
ATOM 2259 N N . SER A 1 285 ? -12.796 -19.724 -16.039 1.00 33.12 285 SER A N 1
ATOM 2260 C CA . SER A 1 285 ? -13.820 -19.096 -16.896 1.00 33.12 285 SER A CA 1
ATOM 2261 C C . SER A 1 285 ? -13.758 -19.470 -18.390 1.00 33.12 285 SER A C 1
ATOM 2263 O O . SER A 1 285 ? -14.786 -19.450 -19.067 1.00 33.12 285 SER A O 1
ATOM 2265 N N . ASN A 1 286 ? -12.589 -19.880 -18.897 1.00 35.94 286 ASN A N 1
ATOM 2266 C CA . ASN A 1 286 ? -12.400 -20.376 -20.269 1.00 35.94 286 ASN A CA 1
ATOM 2267 C C . ASN A 1 286 ? -12.568 -21.909 -20.412 1.00 35.94 286 ASN A C 1
ATOM 2269 O O . ASN A 1 286 ? -12.416 -22.442 -21.512 1.00 35.94 286 ASN A O 1
ATOM 2273 N N . GLY A 1 287 ? -12.870 -22.636 -19.328 1.00 30.94 287 GLY A N 1
ATOM 2274 C CA . GLY A 1 287 ? -13.078 -24.088 -19.307 1.00 30.94 287 GLY A CA 1
ATOM 2275 C C . GLY A 1 287 ? -14.512 -24.448 -18.913 1.00 30.94 287 GLY A C 1
ATOM 2276 O O . GLY A 1 287 ? -14.876 -24.411 -17.743 1.00 30.94 287 GLY A O 1
ATOM 2277 N N . SER A 1 288 ? -15.352 -24.807 -19.885 1.00 31.06 288 SER A N 1
ATOM 2278 C CA . SER A 1 288 ? -16.788 -24.990 -19.639 1.00 31.06 288 SER A CA 1
ATOM 2279 C C . SER A 1 288 ? -17.143 -26.212 -18.768 1.00 31.06 288 SER A C 1
ATOM 2281 O O . SER A 1 288 ? -16.462 -27.236 -18.767 1.00 31.06 288 SER A O 1
ATOM 2283 N N . SER A 1 289 ? -18.328 -26.137 -18.145 1.00 30.23 289 SER A N 1
ATOM 2284 C CA . SER A 1 289 ? -19.098 -27.248 -17.540 1.00 30.23 289 SER A CA 1
ATOM 2285 C C . SER A 1 289 ? -18.838 -27.606 -16.065 1.00 30.23 289 SER A C 1
ATOM 2287 O O . SER A 1 289 ? -18.267 -28.638 -15.716 1.00 30.23 289 SER A O 1
ATOM 2289 N N . SER A 1 290 ? -19.434 -26.782 -15.199 1.00 38.16 290 SER A N 1
ATOM 2290 C CA . SER A 1 290 ? -20.066 -27.115 -13.909 1.00 38.16 290 SER A CA 1
ATOM 2291 C C . SER A 1 290 ? -19.828 -28.506 -13.285 1.00 38.16 290 SER A C 1
ATOM 2293 O O . SER A 1 290 ? -20.436 -29.502 -13.686 1.00 38.16 290 SER A O 1
ATOM 2295 N N . ARG A 1 291 ? -19.167 -28.539 -12.119 1.00 30.33 291 ARG A N 1
ATOM 2296 C CA . ARG A 1 291 ? -19.380 -29.592 -11.105 1.00 30.33 291 ARG A CA 1
ATOM 2297 C C . ARG A 1 291 ? -19.689 -29.002 -9.730 1.00 30.33 291 ARG A C 1
ATOM 2299 O O . ARG A 1 291 ? -18.793 -28.625 -8.983 1.00 30.33 291 ARG A O 1
ATOM 2306 N N . LYS A 1 292 ? -20.978 -28.992 -9.360 1.00 35.41 292 LYS A N 1
ATOM 2307 C CA . LYS A 1 292 ? -21.433 -28.688 -7.991 1.00 35.41 292 LYS A CA 1
ATOM 2308 C C . LYS A 1 292 ? -20.727 -29.620 -6.994 1.00 35.41 292 LYS A C 1
ATOM 2310 O O . LYS A 1 292 ? -20.985 -30.825 -6.999 1.00 35.41 292 LYS A O 1
ATOM 2315 N N . ARG A 1 293 ? -19.884 -29.075 -6.108 1.00 34.84 293 ARG A N 1
ATOM 2316 C CA . ARG A 1 293 ? -19.337 -29.816 -4.959 1.00 34.84 293 ARG A CA 1
ATOM 2317 C C . ARG A 1 293 ? -20.482 -30.172 -4.005 1.00 34.84 293 ARG A C 1
ATOM 2319 O O . ARG A 1 293 ? -20.978 -29.330 -3.264 1.00 34.84 293 ARG A O 1
ATOM 2326 N N . LYS A 1 294 ? -20.928 -31.428 -4.054 1.00 32.91 294 LYS A N 1
ATOM 2327 C CA . LYS A 1 294 ? -21.969 -31.962 -3.169 1.00 32.91 294 LYS A CA 1
ATOM 2328 C C . LYS A 1 294 ? -21.390 -32.106 -1.758 1.00 32.91 294 LYS A C 1
ATOM 2330 O O . LYS A 1 294 ? -20.479 -32.911 -1.565 1.00 32.91 294 LYS A O 1
ATOM 2335 N N . ARG A 1 295 ? -21.915 -31.347 -0.785 1.00 30.00 295 ARG A N 1
ATOM 2336 C CA . ARG A 1 295 ? -21.658 -31.597 0.645 1.00 30.00 295 ARG A CA 1
ATOM 2337 C C . ARG A 1 295 ? -21.983 -33.067 0.940 1.00 30.00 295 ARG A C 1
ATOM 2339 O O . ARG A 1 295 ? -23.027 -33.563 0.518 1.00 30.00 295 ARG A O 1
ATOM 2346 N N . LYS A 1 296 ? -21.070 -33.756 1.624 1.00 33.94 296 LYS A N 1
ATOM 2347 C CA . LYS A 1 296 ? -21.375 -34.993 2.340 1.00 33.94 296 LYS A CA 1
ATOM 2348 C C . LYS A 1 296 ? -21.500 -34.615 3.803 1.00 33.94 296 LYS A C 1
ATOM 2350 O O . LYS A 1 296 ? -20.491 -34.314 4.434 1.00 33.94 296 LYS A O 1
ATOM 2355 N N . ASP A 1 297 ? -22.722 -34.622 4.302 1.00 34.12 297 ASP A N 1
ATOM 2356 C CA . ASP A 1 297 ? -22.957 -34.607 5.735 1.00 34.12 297 ASP A CA 1
ATOM 2357 C C . ASP A 1 297 ? -22.552 -35.985 6.286 1.00 34.12 297 ASP A C 1
ATOM 2359 O O . ASP A 1 297 ? -22.793 -37.015 5.646 1.00 34.12 297 ASP A O 1
ATOM 2363 N N . ILE A 1 298 ? -21.861 -35.993 7.424 1.00 35.28 298 ILE A N 1
ATOM 2364 C CA . ILE A 1 298 ? -21.484 -37.208 8.151 1.00 35.28 298 ILE A CA 1
ATOM 2365 C C . ILE A 1 298 ? -22.426 -37.312 9.351 1.00 35.28 298 ILE A C 1
ATOM 2367 O O . ILE A 1 298 ? -22.667 -36.309 10.026 1.00 35.28 298 ILE A O 1
ATOM 2371 N N . ILE A 1 299 ? -22.966 -38.514 9.552 1.00 42.97 299 ILE A N 1
ATOM 2372 C CA . ILE A 1 299 ? -23.778 -38.920 10.707 1.00 42.97 299 ILE A CA 1
ATOM 2373 C C . ILE A 1 299 ? -22.834 -39.528 11.746 1.00 42.97 299 ILE A C 1
ATOM 2375 O O . ILE A 1 299 ? -21.983 -40.339 11.311 1.00 42.97 299 ILE A O 1
#

Radius of gyration: 23.42 Å; chains: 1; bounding box: 59×74×63 Å

pLDDT: mean 70.24, std 19.59, range [30.0, 96.06]

Secondary structure (DSSP, 8-state):
-----------PPP--TTT--HHHHHHHHHHHHHHHHHHHHHHHHHHHHHHHHHHHTS-----S-PPPHHHHHHHHHHHHHHHHHHHHHHHHIIIIIHHHHHHHHHHHSTT------HHHHHHHHHSS----------SS--HHHHHHHHTTSTT--HHHHHHHHHHHHTTS-TTTPPPP--HHHHHHHTS-----HHHHTT----S---S-HHHHHHHB-TTS-B-----HHHHHHHHHHHHHHHHHHHHH---SSPPPHHHHHHHHHHHHTTTTS-HHHHTTTTS------------

Organism: NCBI:txid1220188